Protein AF-A0A1V5H288-F1 (afdb_monomer_lite)

Radius of gyration: 18.44 Å; chains: 1; bounding box: 43×47×49 Å

Structure (mmCIF, N/CA/C/O backbone):
data_AF-A0A1V5H288-F1
#
_entry.id   AF-A0A1V5H288-F1
#
loop_
_atom_site.group_PDB
_atom_site.id
_atom_site.type_symbol
_atom_site.label_atom_id
_atom_site.label_alt_id
_atom_site.label_comp_id
_atom_site.label_asym_id
_atom_site.label_entity_id
_atom_site.label_seq_id
_atom_site.pdbx_PDB_ins_code
_atom_site.Cartn_x
_atom_site.Cartn_y
_atom_site.Cartn_z
_atom_site.occupancy
_atom_site.B_iso_or_equiv
_atom_site.auth_seq_id
_atom_site.auth_comp_id
_atom_site.auth_asym_id
_atom_site.auth_atom_id
_atom_site.pdbx_PDB_model_num
ATOM 1 N N . MET A 1 1 ? -18.270 8.208 14.183 1.00 82.75 1 MET A N 1
ATOM 2 C CA . MET A 1 1 ? -17.719 8.365 12.817 1.00 82.75 1 MET A CA 1
ATOM 3 C C . MET A 1 1 ? -17.389 9.837 12.611 1.00 82.75 1 MET A C 1
ATOM 5 O O . MET A 1 1 ? -18.130 10.663 13.130 1.00 82.75 1 MET A O 1
ATOM 9 N N . LYS A 1 2 ? -16.275 10.170 11.951 1.00 92.62 2 LYS A N 1
ATOM 10 C CA . LYS A 1 2 ? -15.823 11.558 11.718 1.00 92.62 2 LYS A CA 1
ATOM 11 C C . LYS A 1 2 ? -15.564 11.785 10.232 1.00 92.62 2 LYS A C 1
ATOM 13 O O . LYS A 1 2 ? -15.284 10.826 9.521 1.00 92.62 2 LYS A O 1
ATOM 18 N N . ILE A 1 3 ? -15.612 13.033 9.775 1.00 97.06 3 ILE A N 1
ATOM 19 C CA . ILE A 1 3 ? -15.142 13.392 8.433 1.00 97.06 3 ILE A CA 1
ATOM 20 C C . ILE A 1 3 ? -13.643 13.675 8.511 1.00 97.06 3 ILE A C 1
ATOM 22 O O . ILE A 1 3 ? -13.220 14.583 9.222 1.00 97.06 3 ILE A O 1
ATOM 26 N N . VAL A 1 4 ? -12.843 12.891 7.792 1.00 96.94 4 VAL A N 1
ATOM 27 C CA . VAL A 1 4 ? -11.388 13.055 7.710 1.00 96.94 4 VAL A CA 1
ATOM 28 C C . VAL A 1 4 ? -11.000 13.133 6.245 1.00 96.94 4 VAL A C 1
ATOM 30 O O . VAL A 1 4 ? -11.254 12.203 5.477 1.00 96.94 4 VAL A O 1
ATOM 33 N N . HIS A 1 5 ? -10.407 14.263 5.853 1.00 95.94 5 HIS A N 1
ATOM 34 C CA . HIS A 1 5 ? -10.031 14.539 4.464 1.00 95.94 5 HIS A CA 1
ATOM 35 C C . HIS A 1 5 ? -11.204 14.249 3.497 1.00 95.94 5 HIS A C 1
ATOM 37 O O . HIS A 1 5 ? -11.128 13.389 2.617 1.00 95.94 5 HIS A O 1
ATOM 43 N N . GLY A 1 6 ? -12.347 14.885 3.784 1.00 96.12 6 GLY A N 1
ATOM 44 C CA . GLY A 1 6 ? -13.582 14.811 2.998 1.00 96.12 6 GLY A CA 1
ATOM 45 C C . GLY A 1 6 ? -14.357 13.487 3.038 1.00 96.12 6 GLY A C 1
ATOM 46 O O . GLY A 1 6 ? -15.373 13.375 2.364 1.00 96.12 6 GLY A O 1
ATOM 47 N N . ALA A 1 7 ? -13.927 12.481 3.812 1.00 97.06 7 ALA A N 1
ATOM 48 C CA . ALA A 1 7 ? -14.577 11.167 3.841 1.00 97.06 7 ALA A CA 1
ATOM 49 C C . ALA A 1 7 ? -14.974 10.722 5.255 1.00 97.06 7 ALA A C 1
ATOM 51 O O . ALA A 1 7 ? -14.208 10.869 6.213 1.00 97.06 7 ALA A O 1
ATOM 52 N N . GLU A 1 8 ? -16.155 10.110 5.371 1.00 97.88 8 GLU A N 1
ATOM 53 C CA . GLU A 1 8 ? -16.589 9.401 6.579 1.00 97.88 8 GLU A CA 1
ATOM 54 C C . GLU A 1 8 ? -15.564 8.335 6.963 1.00 97.88 8 GLU A C 1
ATOM 56 O O . GLU A 1 8 ? -15.218 7.474 6.154 1.00 97.88 8 GLU A O 1
ATOM 61 N N . SER A 1 9 ? -15.071 8.405 8.195 1.00 97.75 9 SER A N 1
ATOM 62 C CA . SER A 1 9 ? -13.971 7.581 8.678 1.00 97.75 9 SER A CA 1
ATOM 63 C C . SER A 1 9 ? -14.200 7.095 10.106 1.00 97.75 9 SER A C 1
ATOM 65 O O . SER A 1 9 ? -14.762 7.789 10.968 1.00 97.75 9 SER A O 1
ATOM 67 N N . PHE A 1 10 ? -13.730 5.877 10.344 1.00 97.31 10 PHE A N 1
ATOM 68 C CA . PHE A 1 10 ? -13.544 5.268 11.650 1.00 97.31 10 PHE A CA 1
ATOM 69 C C . PHE A 1 10 ? -12.123 5.549 12.136 1.00 97.31 10 PHE A C 1
ATOM 71 O O . PHE A 1 10 ? -11.201 5.653 11.330 1.00 97.31 10 PHE A O 1
ATOM 78 N N . GLU A 1 11 ? -11.941 5.666 13.444 1.00 95.50 11 GLU A N 1
ATOM 79 C CA . GLU A 1 11 ? -10.669 6.052 14.047 1.00 95.50 11 GLU A CA 1
ATOM 80 C C . GLU A 1 11 ? -10.284 5.054 15.136 1.00 95.50 11 GLU A C 1
ATOM 82 O O . GLU A 1 11 ? -11.138 4.645 15.921 1.00 95.50 11 GLU A O 1
ATOM 87 N N . ILE A 1 12 ? -9.001 4.696 15.186 1.00 96.25 12 ILE A N 1
ATOM 88 C CA . ILE A 1 12 ? -8.389 3.953 16.290 1.00 96.25 12 ILE A CA 1
ATOM 89 C C . ILE A 1 12 ? -7.040 4.575 16.639 1.00 96.25 12 ILE A C 1
ATOM 91 O O . ILE A 1 12 ? -6.348 5.112 15.771 1.00 96.25 12 ILE A O 1
ATOM 95 N N . ARG A 1 13 ? -6.659 4.504 17.916 1.00 96.12 13 ARG A N 1
ATOM 96 C CA . ARG A 1 13 ? -5.412 5.098 18.405 1.00 96.12 13 ARG A CA 1
ATOM 97 C C . ARG A 1 13 ? -4.802 4.340 19.584 1.00 96.12 13 ARG A C 1
ATOM 99 O O . ARG A 1 13 ? -5.507 3.637 20.303 1.00 96.12 13 ARG A O 1
ATOM 106 N N . THR A 1 14 ? -3.502 4.535 19.776 1.00 95.88 14 THR A N 1
ATOM 107 C CA . THR A 1 14 ? -2.736 4.301 21.013 1.00 95.88 14 THR A CA 1
ATOM 108 C C . THR A 1 14 ? -1.867 5.538 21.288 1.00 95.88 14 THR A C 1
ATOM 110 O O . THR A 1 14 ? -1.997 6.548 20.595 1.00 95.88 14 THR A O 1
ATOM 113 N N . GLY A 1 15 ? -0.963 5.491 22.274 1.00 94.75 15 GLY A N 1
ATOM 114 C CA . GLY A 1 15 ? 0.020 6.566 22.476 1.00 94.75 15 GLY A CA 1
ATOM 115 C C . GLY A 1 15 ? 1.048 6.684 21.337 1.00 94.75 15 GLY A C 1
ATOM 116 O O . GLY A 1 15 ? 1.660 7.737 21.147 1.00 94.75 15 GLY A O 1
ATOM 117 N N . GLU A 1 16 ? 1.236 5.606 20.573 1.00 97.00 16 GLU A N 1
ATOM 118 C CA . GLU A 1 16 ? 2.253 5.477 19.529 1.00 97.00 16 GLU A CA 1
ATOM 119 C C . GLU A 1 16 ? 1.708 5.645 18.113 1.00 97.00 16 GLU A C 1
ATOM 121 O O . GLU A 1 16 ? 2.470 6.029 17.227 1.00 97.00 16 GLU A O 1
ATOM 126 N N . VAL A 1 17 ? 0.436 5.315 17.871 1.00 97.88 17 VAL A N 1
ATOM 127 C CA . VAL A 1 17 ? -0.142 5.283 16.522 1.00 97.88 17 VAL A CA 1
ATOM 128 C C . VAL A 1 17 ? -1.551 5.863 16.525 1.00 97.88 17 VAL A C 1
ATOM 130 O O . VAL A 1 17 ? -2.374 5.490 17.354 1.00 97.88 17 VAL A O 1
ATOM 133 N N . GLU A 1 18 ? -1.848 6.726 15.558 1.00 96.56 18 GLU A N 1
ATOM 134 C CA . GLU A 1 18 ? -3.202 7.191 15.242 1.00 96.56 18 GLU A CA 1
ATOM 135 C C . GLU A 1 18 ? -3.537 6.792 13.809 1.00 96.56 18 GLU A C 1
ATOM 137 O O . GLU A 1 18 ? -2.716 6.963 12.906 1.00 96.56 18 GLU A O 1
ATOM 142 N N . LEU A 1 19 ? -4.735 6.262 13.585 1.00 96.44 19 LEU A N 1
ATOM 143 C CA . LEU A 1 19 ? -5.141 5.747 12.286 1.00 96.44 19 LEU A CA 1
ATOM 144 C C . LEU A 1 19 ? -6.606 6.059 12.007 1.00 96.44 19 LEU A C 1
ATOM 146 O O . LEU A 1 19 ? -7.474 5.844 12.853 1.00 96.44 19 LEU A O 1
ATOM 150 N N . CYS A 1 20 ? -6.875 6.484 10.775 1.00 97.19 20 CYS A N 1
ATOM 151 C CA . CYS A 1 20 ? -8.218 6.565 10.217 1.00 97.19 20 CYS A CA 1
ATOM 152 C C . CYS A 1 20 ? -8.419 5.503 9.129 1.00 97.19 20 CYS A C 1
ATOM 154 O O . CYS A 1 20 ? -7.524 5.245 8.324 1.00 97.19 20 CYS A O 1
ATOM 156 N N . CYS A 1 21 ? -9.613 4.917 9.092 1.00 97.88 21 CYS A N 1
ATOM 157 C CA . CYS A 1 21 ? -10.064 4.023 8.033 1.00 97.88 21 CYS A CA 1
ATOM 158 C C . CYS A 1 21 ? -11.373 4.556 7.453 1.00 97.88 21 CYS A C 1
ATOM 160 O O . CYS A 1 21 ? -12.352 4.706 8.187 1.00 97.88 21 CYS A O 1
ATOM 162 N N . THR A 1 22 ? -11.411 4.847 6.156 1.00 98.12 22 THR A N 1
ATOM 163 C CA . THR A 1 22 ? -12.618 5.366 5.507 1.00 98.12 22 THR A CA 1
ATOM 164 C C . THR A 1 22 ? -13.716 4.309 5.470 1.00 98.12 22 THR A C 1
ATOM 166 O O . THR A 1 22 ? -13.456 3.116 5.308 1.00 98.12 22 THR A O 1
ATOM 169 N N . ARG A 1 23 ? -14.969 4.755 5.577 1.00 97.94 23 ARG A N 1
ATOM 170 C CA . ARG A 1 23 ? -16.139 3.926 5.290 1.00 97.94 23 ARG A CA 1
ATOM 171 C C . ARG A 1 23 ? -16.161 3.543 3.814 1.00 97.94 23 ARG A C 1
ATOM 173 O O . ARG A 1 23 ? -16.311 2.374 3.490 1.00 97.94 23 ARG A O 1
ATOM 180 N N . ALA A 1 24 ? -15.973 4.508 2.917 1.00 96.94 24 ALA A N 1
ATOM 181 C CA . ALA A 1 24 ? -15.841 4.246 1.486 1.00 96.94 24 ALA A CA 1
ATOM 182 C C . ALA A 1 24 ? -14.498 3.562 1.188 1.00 96.94 24 ALA A C 1
ATOM 184 O O . ALA A 1 24 ? -13.446 4.126 1.483 1.00 96.94 24 ALA A O 1
ATOM 185 N N . GLY A 1 25 ? -14.529 2.345 0.646 1.00 96.88 25 GLY A N 1
ATOM 186 C CA . GLY A 1 25 ? -13.342 1.617 0.193 1.00 96.88 25 GLY A CA 1
ATOM 187 C C . GLY A 1 25 ? -12.420 1.073 1.289 1.00 96.88 25 GLY A C 1
ATOM 188 O O . GLY A 1 25 ? -11.393 0.479 0.970 1.00 96.88 25 GLY A O 1
ATOM 189 N N . GLY A 1 26 ? -12.742 1.274 2.574 1.00 97.44 26 GLY A N 1
ATOM 190 C CA . GLY A 1 26 ? -11.970 0.700 3.680 1.00 97.44 26 GLY A CA 1
ATOM 191 C C . GLY A 1 26 ? -10.509 1.158 3.698 1.00 97.44 26 GLY A C 1
ATOM 192 O O . GLY A 1 26 ? -9.631 0.382 4.078 1.00 97.44 26 GLY A O 1
ATOM 193 N N . MET A 1 27 ? -10.223 2.379 3.247 1.00 97.12 27 MET A N 1
ATOM 194 C CA . MET A 1 27 ? -8.868 2.868 2.988 1.00 97.12 27 MET A CA 1
ATOM 195 C C . MET A 1 27 ? -8.237 3.431 4.255 1.00 97.12 27 MET A C 1
ATOM 197 O O . MET A 1 27 ? -8.852 4.203 4.989 1.00 97.12 27 MET A O 1
ATOM 201 N N . MET A 1 28 ? -6.993 3.050 4.512 1.00 95.56 28 MET A N 1
ATOM 202 C CA . MET A 1 28 ? -6.272 3.348 5.739 1.00 95.56 28 MET A CA 1
ATOM 203 C C . MET A 1 28 ? -5.355 4.560 5.553 1.00 95.56 28 MET A C 1
ATOM 205 O O . MET A 1 28 ? -4.171 4.408 5.256 1.00 95.56 28 MET A O 1
ATOM 209 N N . ALA A 1 29 ? -5.902 5.762 5.730 1.00 95.81 29 ALA A N 1
ATOM 210 C CA . ALA A 1 29 ? -5.139 6.989 5.955 1.00 95.81 29 ALA A CA 1
ATOM 211 C C . ALA A 1 29 ? -6.049 8.151 6.414 1.00 95.81 29 ALA A C 1
ATOM 213 O O . ALA A 1 29 ? -7.238 8.175 6.076 1.00 95.81 29 ALA A O 1
ATOM 214 N N . PRO A 1 30 ? -5.502 9.150 7.138 1.00 96.88 30 PRO A N 1
ATOM 215 C CA . PRO A 1 30 ? -4.110 9.254 7.590 1.00 96.88 30 PRO A CA 1
ATOM 216 C C . PRO A 1 30 ? -3.724 8.186 8.623 1.00 96.88 30 PRO A C 1
ATOM 218 O O . PRO A 1 30 ? -4.568 7.696 9.374 1.00 96.88 30 PRO A O 1
ATOM 221 N N . VAL A 1 31 ? -2.434 7.843 8.653 1.00 97.62 31 VAL A N 1
ATOM 222 C CA . VAL A 1 31 ? -1.823 7.030 9.714 1.00 97.62 31 VAL A CA 1
ATOM 223 C C . VAL A 1 31 ? -0.580 7.746 10.207 1.00 97.62 31 VAL A C 1
ATOM 225 O O . VAL A 1 31 ? 0.329 8.020 9.422 1.00 97.62 31 VAL A O 1
ATOM 228 N N . ARG A 1 32 ? -0.543 8.051 11.500 1.00 97.75 32 ARG A N 1
ATOM 229 C CA . ARG A 1 32 ? 0.532 8.803 12.141 1.00 97.75 32 ARG A CA 1
ATOM 230 C C . ARG A 1 32 ? 1.215 7.935 13.185 1.00 97.75 32 ARG A C 1
ATOM 232 O O . ARG A 1 32 ? 0.546 7.217 13.920 1.00 97.75 32 ARG A O 1
ATOM 239 N N . PHE A 1 33 ? 2.536 8.038 13.268 1.00 98.00 33 PHE A N 1
ATOM 240 C CA . PHE A 1 33 ? 3.365 7.311 14.227 1.00 98.00 33 PHE A CA 1
ATOM 241 C C . PHE A 1 33 ? 4.147 8.295 15.092 1.00 98.00 33 PHE A C 1
ATOM 243 O O . PHE A 1 33 ? 4.800 9.197 14.569 1.00 98.00 33 PHE A O 1
ATOM 250 N N . ASN A 1 34 ? 4.116 8.116 16.407 1.00 97.56 34 ASN A N 1
ATOM 251 C CA . ASN A 1 34 ? 4.889 8.897 17.362 1.00 97.56 34 ASN A CA 1
ATOM 252 C C . ASN A 1 34 ? 6.264 8.257 17.582 1.00 97.56 34 ASN A C 1
ATOM 254 O O . ASN A 1 34 ? 6.378 7.163 18.138 1.00 97.56 34 ASN A O 1
ATOM 258 N N . LEU A 1 35 ? 7.328 8.957 17.200 1.00 95.56 35 LEU A N 1
ATOM 259 C CA . LEU A 1 35 ? 8.713 8.497 17.333 1.00 95.56 35 LEU A CA 1
ATOM 260 C C . LEU A 1 35 ? 9.411 9.025 18.602 1.00 95.56 35 LEU A C 1
ATOM 262 O O . LEU A 1 35 ? 10.631 9.112 18.634 1.00 95.56 35 LEU A O 1
ATOM 266 N N . GLY A 1 36 ? 8.656 9.369 19.654 1.00 88.12 36 GLY A N 1
ATOM 267 C CA . GLY A 1 36 ? 9.210 9.785 20.955 1.00 88.12 36 GLY A CA 1
ATOM 268 C C . GLY A 1 36 ? 9.620 11.260 21.044 1.00 88.12 36 GLY A C 1
ATOM 269 O O . GLY A 1 36 ? 10.305 11.653 21.979 1.00 88.12 36 GLY A O 1
ATOM 270 N N . GLY A 1 37 ? 9.193 12.078 20.084 1.00 86.94 37 GLY A N 1
ATOM 271 C CA . GLY A 1 37 ? 9.517 13.510 20.012 1.00 86.94 37 GLY A CA 1
ATOM 272 C C . GLY A 1 37 ? 8.912 14.206 18.794 1.00 86.94 37 GLY A C 1
ATOM 273 O O . GLY A 1 37 ? 8.808 15.427 18.758 1.00 86.94 37 GLY A O 1
ATOM 274 N N . ARG A 1 38 ? 8.454 13.425 17.809 1.00 95.25 38 ARG A N 1
ATOM 275 C CA . ARG A 1 38 ? 7.696 13.908 16.655 1.00 95.25 38 ARG A CA 1
ATOM 276 C C . ARG A 1 38 ? 6.708 12.861 16.157 1.00 95.25 38 ARG A C 1
ATOM 278 O O . ARG A 1 38 ? 6.945 11.660 16.297 1.00 95.25 38 ARG A O 1
ATOM 285 N N . TRP A 1 39 ? 5.635 13.336 15.537 1.00 97.00 39 TRP A N 1
ATOM 286 C CA . TRP A 1 39 ? 4.699 12.509 14.782 1.00 97.00 39 TRP A CA 1
ATOM 287 C C . TRP A 1 39 ? 5.079 12.514 13.304 1.00 97.00 39 TRP A C 1
ATOM 289 O O . TRP A 1 39 ? 5.303 13.581 12.739 1.00 97.00 39 TRP A O 1
ATOM 299 N N . VAL A 1 40 ? 5.108 11.341 12.679 1.00 96.25 40 VAL A N 1
ATOM 300 C CA . VAL A 1 40 ? 5.380 11.177 11.243 1.00 96.25 40 VAL A CA 1
ATOM 301 C C . VAL A 1 40 ? 4.194 10.517 10.542 1.00 96.25 40 VAL A C 1
ATOM 303 O O . VAL A 1 40 ? 3.492 9.715 11.154 1.00 96.25 40 VAL A O 1
ATOM 306 N N . GLN A 1 41 ? 3.964 10.842 9.268 1.00 95.19 41 GLN A N 1
ATOM 307 C CA . GLN A 1 41 ? 2.861 10.310 8.459 1.00 95.19 41 GLN A CA 1
ATOM 308 C C . GLN A 1 41 ? 3.404 9.802 7.117 1.00 95.19 41 GLN A C 1
ATOM 310 O O . GLN A 1 41 ? 3.572 10.597 6.197 1.00 95.19 41 GLN A O 1
ATOM 315 N N . PRO A 1 42 ? 3.706 8.498 6.990 1.00 93.56 42 PRO A N 1
ATOM 316 C CA . PRO A 1 42 ? 4.321 7.971 5.773 1.00 93.56 42 PRO A CA 1
ATOM 317 C C . PRO A 1 42 ? 3.332 7.785 4.621 1.00 93.56 42 PRO A C 1
ATOM 319 O O . PRO A 1 42 ? 3.735 7.772 3.464 1.00 93.56 42 PRO A O 1
ATOM 322 N N . TYR A 1 43 ? 2.048 7.601 4.926 1.00 93.94 43 TYR A N 1
ATOM 323 C CA . TYR A 1 43 ? 1.028 7.284 3.931 1.00 93.94 43 TYR A CA 1
ATOM 324 C C . TYR A 1 43 ? 0.514 8.534 3.223 1.00 93.94 43 TYR A C 1
ATOM 326 O O . TYR A 1 43 ? 0.264 9.561 3.860 1.00 93.94 43 TYR A O 1
ATOM 334 N N . SER A 1 44 ? 0.313 8.419 1.911 1.00 90.81 44 SER A N 1
ATOM 335 C CA . SER A 1 44 ? -0.154 9.528 1.083 1.00 90.81 44 SER A CA 1
ATOM 336 C C . SER A 1 44 ? -1.636 9.835 1.293 1.00 90.81 44 SER A C 1
ATOM 338 O O . SER A 1 44 ? -2.470 8.940 1.476 1.00 90.81 44 SER A O 1
ATOM 340 N N . LEU A 1 45 ? -1.937 11.131 1.251 1.00 91.19 45 LEU A N 1
ATOM 341 C CA . LEU A 1 45 ? -3.268 11.689 1.075 1.00 91.19 45 LEU A CA 1
ATOM 342 C C . LEU A 1 45 ? -3.259 12.478 -0.237 1.00 91.19 45 LEU A C 1
ATOM 344 O O . LEU A 1 45 ? -2.295 13.208 -0.486 1.00 91.19 45 LEU A O 1
ATOM 348 N N . PRO A 1 46 ? -4.305 12.359 -1.062 1.00 87.69 46 PRO A N 1
ATOM 349 C CA . PRO A 1 46 ? -4.385 13.118 -2.294 1.00 87.69 46 PRO A CA 1
ATOM 350 C C . PRO A 1 46 ? -4.553 14.618 -1.991 1.00 87.69 46 PRO A C 1
ATOM 352 O O . PRO A 1 46 ? -5.011 15.000 -0.914 1.00 87.69 46 PRO A O 1
ATOM 355 N N . PRO A 1 47 ? -4.197 15.509 -2.928 1.00 86.62 47 PRO A N 1
ATOM 356 C CA . PRO A 1 47 ? -4.438 16.943 -2.778 1.00 86.62 47 PRO A CA 1
ATOM 357 C C . PRO A 1 47 ? -5.910 17.351 -2.983 1.00 86.62 47 PRO A C 1
ATOM 359 O O . PRO A 1 47 ? -6.229 18.523 -2.807 1.00 86.62 47 PRO A O 1
ATOM 362 N N . TRP A 1 48 ? -6.798 16.418 -3.347 1.00 89.88 48 TRP A N 1
ATOM 363 C CA . TRP A 1 48 ? -8.240 16.637 -3.519 1.00 89.88 48 TRP A CA 1
ATOM 364 C C . TRP A 1 48 ? -9.053 15.854 -2.489 1.00 89.88 48 TRP A C 1
ATOM 366 O O . TRP A 1 48 ? -8.620 14.831 -1.967 1.00 89.88 48 TRP A O 1
ATOM 376 N N . GLN A 1 49 ? -10.276 16.304 -2.244 1.00 93.81 49 GLN A N 1
ATOM 377 C CA . GLN A 1 49 ? -11.289 15.588 -1.478 1.00 93.81 49 GLN A CA 1
ATOM 378 C C . GLN A 1 49 ? -12.398 15.062 -2.409 1.00 93.81 49 GLN A C 1
ATOM 380 O O . GLN A 1 49 ? -12.482 15.479 -3.566 1.00 93.81 49 GLN A O 1
ATOM 385 N N . PRO A 1 50 ? -13.281 14.155 -1.943 1.00 92.62 50 PRO A N 1
ATOM 386 C CA . PRO A 1 50 ? -14.317 13.560 -2.789 1.00 92.62 50 PRO A CA 1
ATOM 387 C C . PRO A 1 50 ? -15.237 14.565 -3.494 1.00 92.62 50 PRO A C 1
ATOM 389 O O . PRO A 1 50 ? -15.733 14.267 -4.577 1.00 92.62 50 PRO A O 1
ATOM 392 N N . GLN A 1 51 ? -15.479 15.732 -2.891 1.00 92.25 51 GLN A N 1
ATOM 393 C CA . GLN A 1 51 ? -16.307 16.794 -3.467 1.00 92.25 51 GLN A CA 1
ATOM 394 C C . GLN A 1 51 ? -15.596 17.640 -4.536 1.00 92.25 51 GLN A C 1
ATOM 396 O O . GLN A 1 51 ? -16.266 18.376 -5.255 1.00 92.25 51 GLN A O 1
ATOM 401 N N . ASP A 1 52 ? -14.268 17.545 -4.640 1.00 92.88 52 ASP A N 1
ATOM 402 C CA . ASP A 1 52 ? -13.460 18.367 -5.551 1.00 92.88 52 ASP A CA 1
ATOM 403 C C . ASP A 1 52 ? -13.291 17.715 -6.936 1.00 92.88 52 ASP A C 1
ATOM 405 O O . ASP A 1 52 ? -12.765 18.333 -7.861 1.00 92.88 52 ASP A O 1
ATOM 409 N N . VAL A 1 53 ? -13.714 16.456 -7.087 1.00 90.19 53 VAL A N 1
ATOM 410 C CA . VAL A 1 53 ? -13.599 15.683 -8.331 1.00 90.19 53 VAL A CA 1
ATOM 411 C C . VAL A 1 53 ? -14.954 15.517 -9.014 1.00 90.19 53 VAL A C 1
ATOM 413 O O . VAL A 1 53 ? -16.009 15.601 -8.382 1.00 90.19 53 VAL A O 1
ATOM 416 N N . ALA A 1 54 ? -14.934 15.258 -10.323 1.00 91.69 54 ALA A N 1
ATOM 417 C CA . ALA A 1 54 ? -16.149 15.096 -11.114 1.00 91.69 54 ALA A CA 1
ATOM 418 C C . ALA A 1 54 ? -17.040 13.967 -10.566 1.00 91.69 54 ALA A C 1
ATOM 420 O O . ALA A 1 54 ? -16.555 12.954 -10.049 1.00 91.69 54 ALA A O 1
ATOM 421 N N . ALA A 1 55 ? -18.360 14.131 -10.679 1.00 89.69 55 ALA A N 1
ATOM 422 C CA . ALA A 1 55 ? -19.327 13.203 -10.096 1.00 89.69 55 ALA A CA 1
ATOM 423 C C . ALA A 1 55 ? -19.193 11.766 -10.637 1.00 89.69 55 ALA A C 1
ATOM 425 O O . ALA A 1 55 ? -19.449 10.812 -9.898 1.00 89.69 55 ALA A O 1
ATOM 426 N N . ASP A 1 56 ? -18.753 11.619 -11.884 1.00 90.44 56 ASP A N 1
ATOM 427 C CA . ASP A 1 56 ? -18.508 10.367 -12.604 1.00 90.44 56 ASP A CA 1
ATOM 428 C C . ASP A 1 56 ? -17.117 9.757 -12.353 1.00 90.44 56 ASP A C 1
ATOM 430 O O . ASP A 1 56 ? -16.841 8.653 -12.821 1.00 90.44 56 ASP A O 1
ATOM 434 N N . THR A 1 57 ? -16.261 10.417 -11.562 1.00 89.81 57 THR A N 1
ATOM 435 C CA . THR A 1 57 ? -14.970 9.858 -11.130 1.00 89.81 57 THR A CA 1
ATOM 436 C C . THR A 1 57 ? -15.183 8.482 -10.476 1.00 89.81 57 THR A C 1
ATOM 438 O O . THR A 1 57 ? -16.055 8.360 -9.608 1.00 89.81 57 THR A O 1
ATOM 441 N N . PRO A 1 58 ? -14.401 7.442 -10.820 1.00 89.94 58 PRO A N 1
ATOM 442 C CA . PRO A 1 58 ? -14.497 6.131 -10.181 1.00 89.94 58 PRO A CA 1
ATOM 443 C C . PRO A 1 58 ? -14.428 6.208 -8.642 1.00 89.94 58 PRO A C 1
ATOM 445 O O . PRO A 1 58 ? -13.595 6.953 -8.118 1.00 89.94 58 PRO A O 1
ATOM 448 N N . PRO A 1 59 ? -15.254 5.445 -7.891 1.00 92.62 59 PRO A N 1
ATOM 449 C CA . PRO A 1 59 ? -15.338 5.550 -6.429 1.00 92.62 59 PRO A CA 1
ATOM 450 C C . PRO A 1 59 ? -13.988 5.456 -5.715 1.00 92.62 59 PRO A C 1
ATOM 452 O O . PRO A 1 59 ? -13.692 6.283 -4.853 1.00 92.62 59 PRO A O 1
ATOM 455 N N . ILE A 1 60 ? -13.149 4.505 -6.128 1.00 92.06 60 ILE A N 1
ATOM 456 C CA . ILE A 1 60 ? -11.792 4.320 -5.613 1.00 92.06 60 ILE A CA 1
ATOM 457 C C . ILE A 1 60 ? -10.932 5.592 -5.691 1.00 92.06 60 ILE A C 1
ATOM 459 O O . ILE A 1 60 ? -10.202 5.896 -4.752 1.00 92.06 60 ILE A O 1
ATOM 463 N N . LEU A 1 61 ? -11.062 6.389 -6.754 1.00 90.81 61 LEU A N 1
ATOM 464 C CA . LEU A 1 61 ? -10.253 7.592 -6.974 1.00 90.81 61 LEU A CA 1
ATOM 465 C C . LEU A 1 61 ? -10.746 8.801 -6.178 1.00 90.81 61 LEU A C 1
ATOM 467 O O . LEU A 1 61 ? -9.960 9.684 -5.835 1.00 90.81 61 LEU A O 1
ATOM 471 N N . LYS A 1 62 ? -12.037 8.830 -5.823 1.00 91.81 62 LYS A N 1
ATOM 472 C CA . LYS A 1 62 ? -12.598 9.907 -4.993 1.00 91.81 62 LYS A CA 1
ATOM 473 C C . LYS A 1 62 ? -11.971 9.939 -3.603 1.00 91.81 62 LYS A C 1
ATOM 475 O O . LYS A 1 62 ? -11.839 11.009 -3.018 1.00 91.81 62 LYS A O 1
ATOM 480 N N . THR A 1 63 ? -11.613 8.772 -3.061 1.00 91.25 63 THR A N 1
ATOM 481 C CA . THR A 1 63 ? -11.114 8.642 -1.685 1.00 91.25 63 THR A CA 1
ATOM 482 C C . THR A 1 63 ? -9.716 8.051 -1.567 1.00 91.25 63 THR A C 1
ATOM 484 O O . THR A 1 63 ? -9.264 7.952 -0.425 1.00 91.25 63 THR A O 1
ATOM 487 N N . VAL A 1 64 ? -9.052 7.674 -2.674 1.00 91.19 64 VAL A N 1
ATOM 488 C CA . VAL A 1 64 ? -7.755 6.967 -2.669 1.00 91.19 64 VAL A CA 1
ATOM 489 C C . VAL A 1 64 ? -6.800 7.556 -1.642 1.00 91.19 64 VAL A C 1
ATOM 491 O O . VAL A 1 64 ? -6.522 8.748 -1.663 1.00 91.19 64 VAL A O 1
ATOM 494 N N . ARG A 1 65 ? -6.312 6.729 -0.717 1.00 93.50 65 ARG A N 1
ATOM 495 C CA . ARG A 1 65 ? -5.367 7.153 0.318 1.00 93.50 65 ARG A CA 1
ATOM 496 C C . ARG A 1 65 ? -4.697 5.966 0.985 1.00 93.50 65 ARG A C 1
ATOM 498 O O . ARG A 1 65 ? -5.313 4.912 1.127 1.00 93.50 65 ARG A O 1
ATOM 505 N N . GLY A 1 66 ? -3.476 6.191 1.461 1.00 94.06 66 GLY A N 1
ATOM 506 C CA . GLY A 1 66 ? -2.705 5.246 2.262 1.00 94.06 66 GLY A CA 1
ATOM 507 C C . GLY A 1 66 ? -2.721 3.824 1.729 1.00 94.06 66 GLY A C 1
ATOM 508 O O . GLY A 1 66 ? -2.135 3.587 0.684 1.00 94.06 66 GLY A O 1
ATOM 509 N N . ASP A 1 67 ? -3.339 2.894 2.456 1.00 95.50 67 ASP A N 1
ATOM 510 C CA . ASP A 1 67 ? -3.432 1.487 2.050 1.00 95.50 67 ASP A CA 1
ATOM 511 C C . ASP A 1 67 ? -4.880 0.995 1.911 1.00 95.50 67 ASP A C 1
ATOM 513 O O . ASP A 1 67 ? -5.741 1.285 2.747 1.00 95.50 67 ASP A O 1
ATOM 517 N N . PHE A 1 68 ? -5.138 0.184 0.886 1.00 95.12 68 PHE A N 1
ATOM 518 C CA . PHE A 1 68 ? -6.400 -0.522 0.682 1.00 95.12 68 PHE A CA 1
ATOM 519 C C . PHE A 1 68 ? -6.155 -1.949 0.191 1.00 95.12 68 PHE A C 1
ATOM 521 O O . PHE A 1 68 ? -5.099 -2.276 -0.344 1.00 95.12 68 PHE A O 1
ATOM 528 N N . PHE A 1 69 ? -7.149 -2.816 0.367 1.00 96.00 69 PHE A N 1
ATOM 529 C CA . PHE A 1 69 ? -7.111 -4.181 -0.146 1.00 96.00 69 PHE A CA 1
ATOM 530 C C . PHE A 1 69 ? -7.879 -4.258 -1.463 1.00 96.00 69 PHE A C 1
ATOM 532 O O . PHE A 1 69 ? -9.009 -3.783 -1.528 1.00 96.00 69 PHE A O 1
ATOM 539 N N . GLY A 1 70 ? -7.289 -4.844 -2.501 1.00 94.69 70 GLY A N 1
ATOM 540 C CA . GLY A 1 70 ? -7.942 -5.117 -3.780 1.00 94.69 70 GLY A CA 1
ATOM 541 C C . GLY A 1 70 ? -8.208 -6.610 -3.960 1.00 94.69 70 GLY A C 1
ATOM 542 O O . GLY A 1 70 ? -7.317 -7.424 -3.707 1.00 94.69 70 GLY A O 1
ATOM 543 N N . LEU A 1 71 ? -9.414 -6.959 -4.412 1.00 94.00 71 LEU A N 1
ATOM 544 C CA . LEU A 1 71 ? -9.831 -8.328 -4.733 1.00 94.00 71 LEU A CA 1
ATOM 545 C C . LEU A 1 71 ? -11.016 -8.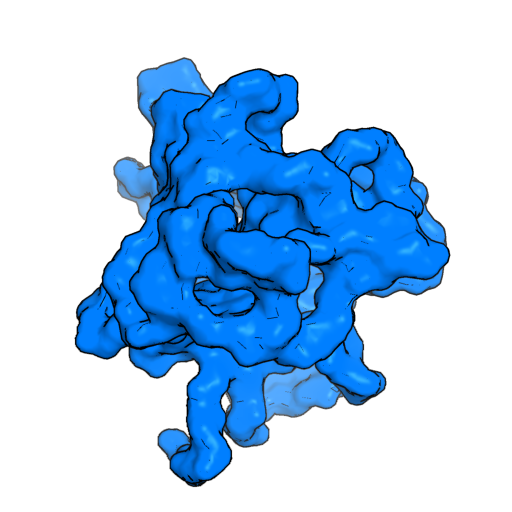296 -5.725 1.00 94.00 71 LEU A C 1
ATOM 547 O O . LEU A 1 71 ? -12.110 -7.893 -5.323 1.00 94.00 71 LEU A O 1
ATOM 551 N N . PRO A 1 72 ? -10.839 -8.758 -6.977 1.00 92.50 72 PRO A N 1
ATOM 552 C CA . PRO A 1 72 ? -9.568 -9.087 -7.619 1.00 92.50 72 PRO A CA 1
ATOM 553 C C . PRO A 1 72 ? -8.687 -7.844 -7.787 1.00 92.50 72 PRO A C 1
ATOM 555 O O . PRO A 1 72 ? -9.190 -6.731 -7.881 1.00 92.50 72 PRO A O 1
ATOM 558 N N . PHE A 1 73 ? -7.368 -8.007 -7.802 1.00 89.69 73 PHE A N 1
ATOM 559 C CA . PHE A 1 73 ? -6.449 -6.875 -7.940 1.00 89.69 73 PHE A CA 1
ATOM 560 C C . PHE A 1 73 ? -6.243 -6.475 -9.417 1.00 89.69 73 PHE A C 1
ATOM 562 O O . PHE A 1 73 ? -6.168 -7.331 -10.293 1.00 89.69 73 PHE A O 1
ATOM 569 N N . GLY A 1 74 ? -6.070 -5.185 -9.701 1.00 85.44 74 GLY A N 1
ATOM 570 C CA . GLY A 1 74 ? -5.893 -4.665 -11.061 1.00 85.44 74 GLY A CA 1
ATOM 571 C C . GLY A 1 74 ? -7.222 -4.388 -11.760 1.00 85.44 74 GLY A C 1
ATOM 572 O O . GLY A 1 74 ? -8.282 -4.465 -11.141 1.00 85.44 74 GLY A O 1
ATOM 573 N N . ASP A 1 75 ? -7.159 -4.038 -13.040 1.00 85.19 75 ASP A N 1
ATOM 574 C CA . ASP A 1 75 ? -8.342 -3.690 -13.825 1.00 85.19 75 ASP A CA 1
ATOM 575 C C . ASP A 1 75 ? -9.035 -4.922 -14.401 1.00 85.19 75 ASP A C 1
ATOM 577 O O . ASP A 1 75 ? -8.397 -5.828 -14.943 1.00 85.19 75 ASP A O 1
ATOM 581 N N . HIS A 1 76 ? -10.365 -4.939 -14.317 1.00 83.81 76 HIS A N 1
ATOM 582 C CA . HIS A 1 76 ? -11.180 -5.990 -14.908 1.00 83.81 76 HIS A CA 1
ATOM 583 C C . HIS A 1 76 ? -12.514 -5.441 -15.442 1.00 83.81 76 HIS A C 1
ATOM 585 O O . HIS A 1 76 ? -13.187 -4.705 -14.717 1.00 83.81 76 HIS A O 1
ATOM 591 N N . PRO A 1 77 ? -12.978 -5.850 -16.642 1.00 81.50 77 PRO A N 1
ATOM 592 C CA . PRO A 1 77 ? -14.240 -5.362 -17.213 1.00 81.50 77 PRO A CA 1
ATOM 593 C C . PRO A 1 77 ? -15.481 -5.634 -16.352 1.00 81.50 77 PRO A C 1
ATOM 595 O O . PRO A 1 77 ? -16.439 -4.873 -16.394 1.00 81.50 77 PRO A O 1
ATOM 598 N N . VAL A 1 78 ? -15.475 -6.728 -15.580 1.00 83.12 78 VAL A N 1
ATOM 599 C CA . VAL A 1 78 ? -16.633 -7.156 -14.767 1.00 83.12 78 VAL A CA 1
ATOM 600 C C . VAL A 1 78 ? -16.586 -6.612 -13.338 1.00 83.12 78 VAL A C 1
ATOM 602 O O . VAL A 1 78 ? -17.623 -6.288 -12.771 1.00 83.12 78 VAL A O 1
ATOM 605 N N . HIS A 1 79 ? -15.395 -6.526 -12.741 1.00 83.62 79 HIS A N 1
ATOM 606 C CA . HIS A 1 79 ? -15.237 -6.206 -11.313 1.00 83.62 79 HIS A CA 1
ATOM 607 C C . HIS A 1 79 ? -14.736 -4.773 -11.086 1.00 83.62 79 HIS A C 1
ATOM 609 O O . HIS A 1 79 ? -14.641 -4.330 -9.945 1.00 83.62 79 HIS A O 1
ATOM 615 N N . GLY A 1 80 ? -14.421 -4.047 -12.162 1.00 88.06 80 GLY A N 1
ATOM 616 C CA . GLY A 1 80 ? -13.795 -2.735 -12.098 1.00 88.06 80 GLY A CA 1
ATOM 617 C C . GLY A 1 80 ? -12.349 -2.791 -11.603 1.00 88.06 80 GLY A C 1
ATOM 618 O O . GLY A 1 80 ? -11.749 -3.858 -11.449 1.00 88.06 80 GLY A O 1
ATOM 619 N N . THR A 1 81 ? -11.789 -1.611 -11.362 1.00 89.75 81 THR A N 1
ATOM 620 C CA . THR A 1 81 ? -10.426 -1.415 -10.861 1.00 89.75 81 THR A CA 1
ATOM 621 C C . THR A 1 81 ? -10.312 -1.856 -9.402 1.00 89.75 81 THR A C 1
ATOM 623 O O . THR A 1 81 ? -10.916 -1.254 -8.515 1.00 89.75 81 THR A O 1
ATOM 626 N N . HIS A 1 82 ? -9.523 -2.902 -9.152 1.00 92.31 82 HIS A N 1
ATOM 627 C CA . HIS A 1 82 ? -9.261 -3.519 -7.843 1.00 92.31 82 HIS A CA 1
ATOM 628 C C . HIS A 1 82 ? -10.483 -4.137 -7.126 1.00 92.31 82 HIS A C 1
ATOM 630 O O . HIS A 1 82 ? -10.417 -4.421 -5.922 1.00 92.31 82 HIS A O 1
ATOM 636 N N . GLY A 1 83 ? -11.572 -4.399 -7.856 1.00 94.44 83 GLY A N 1
ATOM 637 C CA . GLY A 1 83 ? -12.752 -5.091 -7.338 1.00 94.44 83 GLY A CA 1
ATOM 638 C C . GLY A 1 83 ? -13.596 -4.265 -6.364 1.00 94.44 83 GLY A C 1
ATOM 639 O O . GLY A 1 83 ? -13.472 -3.047 -6.261 1.00 94.44 83 GLY A O 1
ATOM 640 N N . ASP A 1 84 ? -14.468 -4.936 -5.613 1.00 96.69 84 ASP A N 1
ATOM 641 C CA . ASP A 1 84 ? -15.438 -4.273 -4.728 1.00 96.69 84 ASP A CA 1
ATOM 642 C C . ASP A 1 84 ? -14.806 -3.606 -3.505 1.00 96.69 84 ASP A C 1
ATOM 644 O O . ASP A 1 84 ? -15.280 -2.570 -3.043 1.00 96.69 84 ASP A O 1
ATOM 648 N N . SER A 1 85 ? -13.747 -4.212 -2.968 1.00 96.12 85 SER A N 1
ATOM 649 C CA . SER A 1 85 ? -13.128 -3.837 -1.692 1.00 96.12 85 SER A CA 1
ATOM 650 C C . SER A 1 85 ? -12.803 -2.338 -1.565 1.00 96.12 85 SER A C 1
ATOM 652 O O . SER A 1 85 ? -13.263 -1.714 -0.605 1.00 96.12 85 SER A O 1
ATOM 654 N N . PRO A 1 86 ? -12.107 -1.716 -2.532 1.00 95.62 86 PRO A N 1
ATOM 655 C CA . PRO A 1 86 ? -11.838 -0.281 -2.506 1.00 95.62 86 PRO A CA 1
ATOM 656 C C . PRO A 1 86 ? -12.948 0.590 -3.123 1.00 95.62 86 PRO A C 1
ATOM 658 O O . PRO A 1 86 ? -12.843 1.813 -3.079 1.00 95.62 86 PRO A O 1
ATOM 661 N N . ASN A 1 87 ? -14.005 -0.003 -3.688 1.00 96.50 87 ASN A N 1
ATOM 662 C CA . ASN A 1 87 ? -15.068 0.717 -4.402 1.00 96.50 87 ASN A CA 1
ATOM 663 C C . ASN A 1 87 ? -16.409 0.765 -3.653 1.00 96.50 87 ASN A C 1
ATOM 665 O O . ASN A 1 87 ? -17.277 1.567 -4.002 1.00 96.50 87 ASN A O 1
ATOM 669 N N . LEU A 1 88 ? -16.602 -0.071 -2.631 1.00 97.38 88 LEU A N 1
ATOM 670 C CA . LEU A 1 88 ? -17.844 -0.170 -1.867 1.00 97.38 88 LEU A CA 1
ATOM 671 C C . LEU A 1 88 ? -17.687 0.332 -0.423 1.00 97.38 88 LEU A C 1
ATOM 673 O O . LEU A 1 88 ? -16.580 0.366 0.121 1.00 97.38 88 LEU A O 1
ATOM 677 N N . PRO A 1 89 ? -18.791 0.753 0.224 1.00 97.81 89 PRO A N 1
ATOM 678 C CA . PRO A 1 89 ? -18.767 1.117 1.631 1.00 97.81 89 PRO A CA 1
ATOM 679 C C . PRO A 1 89 ? -18.623 -0.120 2.526 1.00 97.81 89 PRO A C 1
ATOM 681 O O . PRO A 1 89 ? -19.282 -1.134 2.311 1.00 97.81 89 PRO A O 1
ATOM 684 N N . TRP A 1 90 ? -17.807 0.014 3.564 1.00 98.50 90 TRP A N 1
ATOM 685 C CA . TRP A 1 90 ? -17.609 -0.965 4.626 1.00 98.50 90 TRP A CA 1
ATOM 686 C C . TRP A 1 90 ? -18.505 -0.661 5.828 1.00 98.50 90 TRP A C 1
ATOM 688 O O . TRP A 1 90 ? -18.759 0.498 6.160 1.00 98.50 90 TRP A O 1
ATOM 698 N N . GLU A 1 91 ? -18.960 -1.701 6.509 1.00 98.44 91 GLU A N 1
ATOM 699 C CA . GLU A 1 91 ? -19.817 -1.610 7.687 1.00 98.44 91 GLU A CA 1
ATOM 700 C C . GLU A 1 91 ? -19.002 -1.845 8.958 1.00 98.44 91 GLU A C 1
ATOM 702 O O . GLU A 1 91 ? -18.183 -2.760 9.028 1.00 98.44 91 GLU A O 1
ATOM 707 N N . LEU A 1 92 ? -19.210 -1.005 9.974 1.00 98.06 92 LEU A N 1
ATOM 708 C CA . LEU A 1 92 ? -18.541 -1.152 11.264 1.00 98.06 92 LEU A CA 1
ATOM 709 C C . LEU A 1 92 ? -19.139 -2.327 12.038 1.00 98.06 92 LEU A C 1
ATOM 711 O O . LEU A 1 92 ? -20.334 -2.334 12.317 1.00 98.06 92 LEU A O 1
ATOM 715 N N . VAL A 1 93 ? -18.287 -3.265 12.444 1.00 98.19 93 VAL A N 1
ATOM 716 C CA . VAL A 1 93 ? -18.656 -4.386 13.322 1.00 98.19 93 VAL A CA 1
ATOM 717 C C . VAL A 1 93 ? -18.183 -4.128 14.748 1.00 98.19 93 VAL A C 1
ATOM 719 O O . VAL A 1 93 ? -18.919 -4.345 15.704 1.00 98.19 93 VAL A O 1
ATOM 722 N N . GLU A 1 94 ? -16.948 -3.651 14.896 1.00 96.12 94 GLU A N 1
ATOM 723 C CA . GLU A 1 94 ? -16.322 -3.380 16.189 1.00 96.12 94 GLU A CA 1
ATOM 724 C C . GLU A 1 94 ? -15.419 -2.156 16.060 1.00 96.12 94 GLU A C 1
ATOM 726 O O . GLU A 1 94 ? -14.619 -2.072 15.128 1.00 96.12 94 GLU A O 1
ATOM 731 N N . GLY A 1 95 ? -15.517 -1.225 17.004 1.00 92.12 95 GLY A N 1
ATOM 732 C CA . GLY A 1 95 ? -14.608 -0.091 17.115 1.00 92.12 95 GLY A CA 1
ATOM 733 C C . GLY A 1 95 ? -14.287 0.183 18.576 1.00 92.12 95 GLY A C 1
ATOM 734 O O . GLY A 1 95 ? -15.189 0.225 19.410 1.00 92.12 95 GLY A O 1
ATOM 735 N N . GLY A 1 96 ? -13.008 0.361 18.878 1.00 85.19 96 GLY A N 1
ATOM 736 C CA . GLY A 1 96 ? -12.524 0.680 20.213 1.00 85.19 96 GLY A CA 1
ATOM 737 C C . GLY A 1 96 ? -11.041 1.029 20.206 1.00 85.19 96 GLY A C 1
ATOM 738 O O . GLY A 1 96 ? -10.409 1.131 19.149 1.00 85.19 96 GLY A O 1
ATOM 739 N N . ASP A 1 97 ? -10.477 1.191 21.397 1.00 85.25 97 ASP A N 1
ATOM 740 C CA . ASP A 1 97 ? -9.073 1.558 21.551 1.00 85.25 97 ASP A CA 1
ATOM 741 C C . ASP A 1 97 ? -8.170 0.445 21.005 1.00 85.25 97 ASP A C 1
ATOM 743 O O . ASP A 1 97 ? -8.186 -0.701 21.451 1.00 85.25 97 ASP A O 1
ATOM 747 N N . GLY A 1 98 ? -7.405 0.783 19.969 1.00 92.31 98 GLY A N 1
ATOM 748 C CA . GLY A 1 98 ? -6.471 -0.124 19.312 1.00 92.31 98 GLY A CA 1
ATOM 749 C C . GLY A 1 98 ? -7.082 -1.270 18.496 1.00 92.31 98 GLY A C 1
ATOM 750 O O . GLY A 1 98 ? -6.320 -2.108 18.016 1.00 92.31 98 GLY A O 1
ATOM 751 N N . ARG A 1 99 ? -8.402 -1.336 18.268 1.00 96.81 99 ARG A N 1
ATOM 752 C CA . ARG A 1 99 ? -8.990 -2.355 17.378 1.00 96.81 99 ARG A CA 1
ATOM 753 C C . ARG A 1 99 ? -10.191 -1.843 16.588 1.00 96.81 99 ARG A C 1
ATOM 755 O O . ARG A 1 99 ? -11.106 -1.240 17.137 1.00 96.81 99 ARG A O 1
ATOM 762 N N . LEU A 1 100 ? -10.188 -2.144 15.290 1.00 98.12 100 LEU A N 1
ATOM 763 C CA . LEU A 1 100 ? -11.281 -1.868 14.362 1.00 98.12 100 LEU A CA 1
ATOM 764 C C . LEU A 1 100 ? -11.583 -3.119 13.537 1.00 98.12 100 LEU A C 1
ATOM 766 O O . LEU A 1 100 ? -10.668 -3.710 12.960 1.00 98.12 100 LEU A O 1
ATOM 770 N N . VAL A 1 101 ? -12.854 -3.502 13.456 1.00 98.62 101 VAL A N 1
ATOM 771 C CA . VAL A 1 101 ? -13.342 -4.584 12.594 1.00 98.62 101 VAL A CA 1
ATOM 772 C C . VAL A 1 101 ? -14.428 -4.031 11.686 1.00 98.62 101 VAL A C 1
ATOM 774 O O . VAL A 1 101 ? -15.415 -3.473 12.168 1.00 98.62 101 VAL A O 1
ATOM 777 N N . LEU A 1 102 ? -14.239 -4.205 10.382 1.00 98.69 102 LEU A N 1
ATOM 778 C CA . LEU A 1 102 ? -15.175 -3.789 9.347 1.00 98.69 102 LEU A CA 1
ATOM 779 C C . LEU A 1 102 ? -15.544 -4.984 8.469 1.00 98.69 102 LEU A C 1
ATOM 781 O O . LEU A 1 102 ? -14.675 -5.796 8.152 1.00 98.69 102 LEU A O 1
ATOM 785 N N . ASP A 1 103 ? -16.792 -5.042 8.021 1.00 98.69 103 ASP A N 1
ATOM 786 C CA . ASP A 1 103 ? -17.267 -6.034 7.060 1.00 98.69 103 ASP A CA 1
ATOM 787 C C . ASP A 1 103 ? -17.669 -5.379 5.741 1.00 98.69 103 ASP A C 1
ATOM 789 O O . ASP A 1 103 ? -18.197 -4.269 5.697 1.00 98.69 103 ASP A O 1
ATOM 793 N N . LEU A 1 104 ? -17.437 -6.100 4.652 1.00 98.62 104 LEU A N 1
ATOM 794 C CA . LEU A 1 104 ? -17.926 -5.776 3.327 1.00 98.62 104 LEU A CA 1
ATOM 795 C C . LEU A 1 104 ? -18.576 -7.016 2.726 1.00 98.62 104 LEU A C 1
ATOM 797 O O . LEU A 1 104 ? -17.921 -8.037 2.519 1.00 98.62 104 LEU A O 1
ATOM 801 N N . LYS A 1 105 ? -19.854 -6.905 2.370 1.00 98.25 105 LYS A N 1
ATOM 802 C CA . LYS A 1 105 ? -20.505 -7.868 1.482 1.00 98.25 105 LYS A CA 1
ATOM 803 C C . LYS A 1 105 ? -20.181 -7.505 0.033 1.00 98.25 105 LYS A C 1
ATOM 805 O O . LYS A 1 105 ? -20.507 -6.401 -0.405 1.00 98.25 105 LYS A O 1
ATOM 810 N N . MET A 1 106 ? -19.554 -8.423 -0.698 1.00 96.38 106 MET A N 1
ATOM 811 C CA . MET A 1 106 ? -19.231 -8.207 -2.110 1.00 96.38 106 MET A CA 1
ATOM 812 C C . MET A 1 106 ? -20.511 -8.225 -2.965 1.00 96.38 106 MET A C 1
ATOM 814 O O . MET A 1 106 ? -21.509 -8.864 -2.620 1.00 96.38 106 MET A O 1
ATOM 818 N N . LYS A 1 107 ? -20.492 -7.457 -4.055 1.00 95.94 107 LYS A N 1
ATOM 819 C CA . LYS A 1 107 ? -21.566 -7.310 -5.044 1.00 95.94 107 LYS A CA 1
ATOM 820 C C . LYS A 1 107 ? -21.187 -7.881 -6.408 1.00 95.94 107 LYS A C 1
ATOM 822 O O . LYS A 1 107 ? -22.043 -8.477 -7.052 1.00 95.94 107 LYS A O 1
ATOM 827 N N . THR A 1 108 ? -19.951 -7.683 -6.863 1.00 93.44 108 THR A N 1
ATOM 828 C CA . THR A 1 108 ? -19.476 -8.183 -8.164 1.00 93.44 108 THR A CA 1
ATOM 829 C C . THR A 1 108 ? -18.945 -9.614 -8.082 1.00 93.44 108 THR A C 1
ATOM 831 O O . THR A 1 108 ? -18.878 -10.299 -9.100 1.00 93.44 108 THR A O 1
ATOM 834 N N . LEU A 1 109 ? -18.605 -10.081 -6.878 1.00 91.81 109 LEU A N 1
ATOM 835 C CA . LEU A 1 109 ? -18.268 -11.468 -6.558 1.00 91.81 109 LEU A CA 1
ATOM 836 C C . LEU A 1 109 ? -19.140 -11.980 -5.400 1.00 91.81 109 LEU A C 1
ATOM 838 O O . LEU A 1 109 ? -19.607 -11.173 -4.591 1.00 91.81 109 LEU A O 1
ATOM 842 N N . PRO A 1 110 ? -19.368 -13.304 -5.286 1.00 93.75 110 PRO A N 1
ATOM 843 C CA . PRO A 1 110 ? -20.017 -13.869 -4.110 1.00 93.75 110 PRO A CA 1
ATOM 844 C C . PRO A 1 110 ? -19.107 -13.755 -2.884 1.00 93.75 110 PRO A C 1
ATOM 846 O O . PRO A 1 110 ? -17.883 -13.736 -3.000 1.00 93.75 110 PRO A O 1
ATOM 849 N N . GLY A 1 111 ? -19.715 -13.729 -1.700 1.00 95.75 111 GLY A N 1
ATOM 850 C CA . GLY A 1 111 ? -18.994 -13.763 -0.434 1.00 95.75 111 GLY A CA 1
ATOM 851 C C . GLY A 1 111 ? -18.836 -12.402 0.239 1.00 95.75 111 GLY A C 1
ATOM 852 O O . GLY A 1 111 ? -19.533 -11.428 -0.058 1.00 95.75 111 GLY A O 1
ATOM 853 N N . ALA A 1 112 ? -17.939 -12.360 1.215 1.00 98.12 112 ALA A N 1
ATOM 854 C CA . ALA A 1 112 ? -17.685 -11.192 2.040 1.00 98.12 112 ALA A CA 1
ATOM 855 C C . ALA A 1 112 ? -16.205 -11.084 2.407 1.00 98.12 112 ALA A C 1
ATOM 857 O O . ALA A 1 112 ? -15.452 -12.061 2.365 1.00 98.12 112 ALA A O 1
ATOM 858 N N . ILE A 1 113 ? -15.801 -9.880 2.795 1.00 98.62 113 ILE A N 1
ATOM 859 C CA . ILE A 1 113 ? -14.467 -9.579 3.293 1.00 98.62 113 ILE A CA 1
ATOM 860 C C . ILE A 1 113 ? -14.617 -8.941 4.668 1.00 98.62 113 ILE A C 1
ATOM 862 O O . ILE A 1 113 ? -15.350 -7.970 4.829 1.00 98.62 113 ILE A O 1
ATOM 866 N N . ARG A 1 114 ? -13.896 -9.465 5.655 1.00 98.75 114 ARG A N 1
ATOM 867 C CA . ARG A 1 114 ? -13.726 -8.836 6.965 1.00 98.75 114 ARG A CA 1
ATOM 868 C C . ARG A 1 114 ? -12.340 -8.227 7.059 1.00 98.75 114 ARG A C 1
ATOM 870 O O . ARG A 1 114 ? -11.353 -8.951 6.938 1.00 98.75 114 ARG A O 1
ATOM 877 N N . LYS A 1 115 ? -12.263 -6.930 7.333 1.00 98.69 115 LYS A N 1
ATOM 878 C CA . LYS A 1 115 ? -11.030 -6.200 7.628 1.00 98.69 115 LYS A CA 1
ATOM 879 C C . LYS A 1 115 ? -10.875 -6.074 9.136 1.00 98.69 115 LYS A C 1
ATOM 881 O O . LYS A 1 115 ? -11.787 -5.618 9.818 1.00 98.69 115 LYS A O 1
ATOM 886 N N . THR A 1 116 ? -9.708 -6.438 9.657 1.00 98.56 116 THR A N 1
ATOM 887 C CA . THR A 1 116 ? -9.334 -6.180 11.050 1.00 98.56 116 THR A CA 1
ATOM 888 C C . THR A 1 116 ? -8.057 -5.354 11.097 1.00 98.56 116 THR A C 1
ATOM 890 O O . THR A 1 116 ? -7.025 -5.766 10.570 1.00 98.56 116 THR A O 1
ATOM 893 N N . LEU A 1 117 ? -8.127 -4.203 11.762 1.00 98.44 117 LEU A N 1
ATOM 894 C CA . LEU A 1 117 ? -6.983 -3.361 12.092 1.00 98.44 117 LEU A CA 1
ATOM 895 C C . LEU A 1 117 ? -6.741 -3.423 13.597 1.00 98.44 117 LEU A C 1
ATOM 897 O O . LEU A 1 117 ? -7.681 -3.303 14.385 1.00 98.44 117 LEU A O 1
ATOM 901 N N . ARG A 1 118 ? -5.486 -3.626 14.001 1.00 98.38 118 ARG A N 1
ATOM 902 C CA . ARG A 1 118 ? -5.084 -3.635 15.411 1.00 98.38 118 ARG A CA 1
ATOM 903 C C . ARG A 1 118 ? -3.864 -2.747 15.625 1.00 98.38 118 ARG A C 1
ATOM 905 O O . ARG A 1 118 ? -2.910 -2.807 14.850 1.00 98.38 118 ARG A O 1
ATOM 912 N N . LEU A 1 119 ? -3.882 -1.989 16.711 1.00 98.12 119 LEU A N 1
ATOM 913 C CA . LEU A 1 119 ? -2.762 -1.242 17.268 1.00 98.12 119 LEU A CA 1
ATOM 914 C C . LEU A 1 119 ? -2.469 -1.824 18.652 1.00 98.12 119 LEU A C 1
ATOM 916 O O . LEU A 1 119 ? -3.391 -2.111 19.415 1.00 98.12 119 LEU A O 1
ATOM 920 N N . ARG A 1 120 ? -1.193 -2.029 18.974 1.00 97.12 120 ARG A N 1
ATOM 921 C CA . ARG A 1 120 ? -0.774 -2.568 20.275 1.00 97.12 120 ARG A CA 1
ATOM 922 C C . ARG A 1 120 ? -0.045 -1.470 21.051 1.00 97.12 120 ARG A C 1
ATOM 924 O O . ARG A 1 120 ? 0.867 -0.881 20.472 1.00 97.12 120 ARG A O 1
ATOM 931 N N . PRO A 1 121 ? -0.395 -1.200 22.321 1.00 95.50 121 PRO A N 1
ATOM 932 C CA . PRO A 1 121 ? 0.374 -0.277 23.154 1.00 95.50 121 PRO A CA 1
ATOM 933 C C . PRO A 1 121 ? 1.870 -0.625 23.153 1.00 95.50 121 PRO A C 1
ATOM 935 O O . PRO A 1 121 ? 2.237 -1.801 23.166 1.00 95.50 121 PRO A O 1
ATOM 938 N N . GLY A 1 122 ? 2.731 0.388 23.084 1.00 95.81 122 GLY A N 1
ATOM 939 C CA . GLY A 1 122 ? 4.184 0.235 22.964 1.00 95.81 122 GLY A CA 1
ATOM 940 C C . GLY A 1 122 ? 4.694 -0.093 21.553 1.00 95.81 122 GLY A C 1
ATOM 941 O O . GLY A 1 122 ? 5.897 0.003 21.305 1.00 95.81 122 GLY A O 1
ATOM 942 N N . HIS A 1 123 ? 3.823 -0.451 20.603 1.00 97.19 123 HIS A N 1
ATOM 943 C CA . HIS A 1 123 ? 4.216 -0.760 19.229 1.00 97.19 123 HIS A CA 1
ATOM 944 C C . HIS A 1 123 ? 3.944 0.426 18.299 1.00 97.19 123 HIS A C 1
ATOM 946 O O . HIS A 1 123 ? 2.834 0.942 18.230 1.00 97.19 123 HIS A O 1
ATOM 952 N N . ARG A 1 124 ? 4.930 0.783 17.472 1.00 97.25 124 ARG A N 1
ATOM 953 C CA . ARG A 1 124 ? 4.778 1.740 16.359 1.00 97.25 124 ARG A CA 1
ATOM 954 C C . ARG A 1 124 ? 4.417 1.002 15.070 1.00 97.25 124 ARG A C 1
ATOM 956 O O . ARG A 1 124 ? 5.117 1.110 14.069 1.00 97.25 124 ARG A O 1
ATOM 963 N N . ALA A 1 125 ? 3.375 0.177 15.127 1.00 97.50 125 ALA A N 1
ATOM 964 C CA . ALA A 1 125 ? 2.998 -0.722 14.041 1.00 97.50 125 ALA A CA 1
ATOM 965 C C . ALA A 1 125 ? 1.479 -0.826 13.896 1.00 97.50 125 ALA A C 1
ATOM 967 O O . ALA A 1 125 ? 0.747 -0.830 14.886 1.00 97.50 125 ALA A O 1
ATOM 968 N N . VAL A 1 126 ? 1.028 -0.975 12.650 1.00 97.94 126 VAL A N 1
ATOM 969 C CA . VAL A 1 126 ? -0.354 -1.333 12.322 1.00 97.94 126 VAL A CA 1
ATOM 970 C C . VAL A 1 126 ? -0.385 -2.797 11.909 1.00 97.94 126 VAL A C 1
ATOM 972 O O . VAL A 1 126 ? 0.332 -3.204 10.997 1.00 97.94 126 VAL A O 1
ATOM 975 N N . TYR A 1 127 ? -1.229 -3.589 12.564 1.00 97.88 127 TYR A N 1
ATOM 976 C CA . TYR A 1 127 ? -1.501 -4.965 12.166 1.00 97.88 127 TYR A CA 1
ATOM 977 C C . TYR A 1 127 ? -2.780 -4.994 11.336 1.00 97.88 127 TYR A C 1
ATOM 979 O O . TYR A 1 127 ? -3.846 -4.641 11.843 1.00 97.88 127 TYR A O 1
ATOM 987 N N . GLN A 1 128 ? -2.675 -5.431 10.083 1.00 96.31 128 GLN A N 1
ATOM 988 C CA . GLN A 1 128 ? -3.782 -5.462 9.133 1.00 96.31 128 GLN A CA 1
ATOM 989 C C . GLN A 1 128 ? -4.052 -6.886 8.643 1.00 96.31 128 GLN A C 1
ATOM 991 O O . GLN A 1 128 ? -3.143 -7.596 8.219 1.00 96.31 128 GLN A O 1
ATOM 996 N N . GLU A 1 129 ? -5.320 -7.290 8.680 1.00 96.75 129 GLU A N 1
ATOM 997 C CA . GLU A 1 129 ? -5.794 -8.606 8.253 1.00 96.75 129 GLU A CA 1
ATOM 998 C C . GLU A 1 129 ? -7.067 -8.453 7.418 1.00 96.75 129 GLU A C 1
ATOM 1000 O O . GLU A 1 129 ? -7.956 -7.685 7.790 1.00 96.75 129 GLU A O 1
ATOM 1005 N N . HIS A 1 130 ? -7.158 -9.190 6.310 1.00 97.44 130 HIS A N 1
ATOM 1006 C CA . HIS A 1 130 ? -8.391 -9.353 5.539 1.00 97.44 130 HIS A CA 1
ATOM 1007 C C . HIS A 1 130 ? -8.729 -10.837 5.456 1.00 97.44 130 HIS A C 1
ATOM 1009 O O . HIS A 1 130 ? -7.923 -11.638 4.982 1.00 97.44 130 HIS A O 1
ATOM 1015 N N . ARG A 1 131 ? -9.924 -11.203 5.920 1.00 97.31 131 ARG A N 1
ATOM 1016 C CA . ARG A 1 131 ? -10.464 -12.558 5.815 1.00 97.31 131 ARG A CA 1
ATOM 1017 C C . ARG A 1 131 ? -11.578 -12.567 4.781 1.00 97.31 131 ARG A C 1
ATOM 1019 O O . ARG A 1 131 ? -12.597 -11.914 4.975 1.00 97.31 131 ARG A O 1
ATOM 1026 N N . VAL A 1 132 ? -11.378 -13.330 3.716 1.00 96.69 132 VAL A N 1
ATOM 1027 C CA . VAL A 1 132 ? -12.374 -13.548 2.663 1.00 96.69 132 VAL A CA 1
ATOM 1028 C C . VAL A 1 132 ? -13.156 -14.822 2.982 1.00 96.69 132 VAL A C 1
ATOM 1030 O O . VAL A 1 132 ? -12.569 -15.814 3.418 1.00 96.69 132 VAL A O 1
ATOM 1033 N N . SER A 1 133 ? -14.474 -14.803 2.802 1.00 97.19 133 SER A N 1
ATOM 1034 C CA . SER A 1 133 ? -15.352 -15.959 3.007 1.00 97.19 133 SER A CA 1
ATOM 1035 C C . SER A 1 133 ? -16.416 -16.051 1.916 1.00 97.19 133 SER A C 1
ATOM 1037 O O . SER A 1 133 ? -16.818 -15.038 1.350 1.00 97.19 133 SER A O 1
ATOM 1039 N N . GLY A 1 134 ? -16.887 -17.269 1.628 1.00 96.31 134 GLY A N 1
ATOM 1040 C CA . GLY A 1 134 ? -17.936 -17.502 0.626 1.00 96.31 134 GLY A CA 1
ATOM 1041 C C . GLY A 1 134 ? -17.507 -17.209 -0.816 1.00 96.31 134 GLY A C 1
ATOM 1042 O O . GLY A 1 134 ? -18.357 -16.871 -1.635 1.00 96.31 134 GLY A O 1
ATOM 1043 N N . LEU A 1 135 ? -16.205 -17.304 -1.099 1.00 93.88 135 LEU A N 1
ATOM 1044 C CA . LEU A 1 135 ? -15.621 -17.104 -2.420 1.00 93.88 135 LEU A CA 1
ATOM 1045 C C . LEU A 1 135 ? -14.780 -18.330 -2.787 1.00 93.88 135 LEU A C 1
ATOM 1047 O O . LEU A 1 135 ? -13.783 -18.608 -2.121 1.00 93.88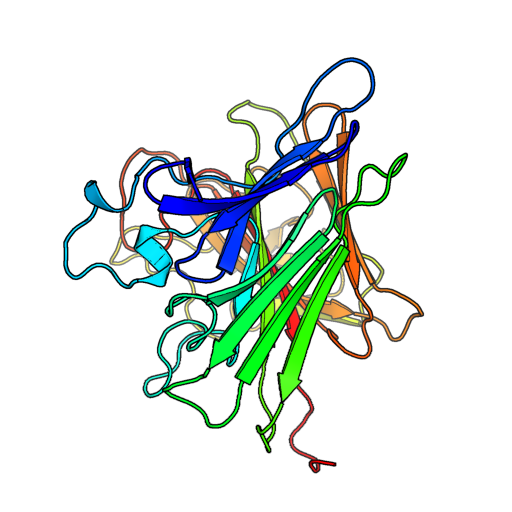 135 LEU A O 1
ATOM 1051 N N . ASP A 1 136 ? -15.161 -19.005 -3.867 1.00 89.62 136 ASP A N 1
ATOM 1052 C CA . ASP A 1 136 ? -14.431 -20.137 -4.438 1.00 89.62 136 ASP A CA 1
ATOM 1053 C C . ASP A 1 136 ? -13.783 -19.715 -5.759 1.00 89.62 136 ASP A C 1
ATOM 1055 O O . ASP A 1 136 ? -14.424 -19.074 -6.592 1.00 89.62 136 ASP A O 1
ATOM 1059 N N . GLY A 1 137 ? -12.513 -20.063 -5.975 1.00 87.62 137 GLY A N 1
ATOM 1060 C CA . GLY A 1 137 ? -11.807 -19.722 -7.212 1.00 87.62 137 GLY A CA 1
ATOM 1061 C C . GLY A 1 137 ? -10.327 -19.400 -7.028 1.00 87.62 137 GLY A C 1
ATOM 1062 O O . GLY A 1 137 ? -9.794 -19.385 -5.919 1.00 87.62 137 GLY A O 1
ATOM 1063 N N . CYS A 1 138 ? -9.661 -19.103 -8.145 1.00 85.31 138 CYS A N 1
ATOM 1064 C CA . CYS A 1 138 ? -8.314 -18.538 -8.154 1.00 85.31 138 CYS A CA 1
ATOM 1065 C C . CYS A 1 138 ? -8.405 -17.039 -8.421 1.00 85.31 138 CYS A C 1
ATOM 1067 O O . CYS A 1 138 ? -8.674 -16.627 -9.547 1.00 85.31 138 CYS A O 1
ATOM 1069 N N . TYR A 1 139 ? -8.131 -16.235 -7.399 1.00 88.44 139 TYR A N 1
ATOM 1070 C CA . TYR A 1 139 ? -8.139 -14.783 -7.508 1.00 88.44 139 TYR A CA 1
ATOM 1071 C C . TYR A 1 139 ? -6.787 -14.211 -7.143 1.00 88.44 139 TYR A C 1
ATOM 1073 O O . TYR A 1 139 ? -6.075 -14.733 -6.281 1.00 88.44 139 TYR A O 1
ATOM 1081 N N . ASN A 1 140 ? -6.460 -13.101 -7.785 1.00 88.94 140 ASN A N 1
ATOM 1082 C CA . ASN A 1 140 ? -5.368 -12.262 -7.359 1.00 88.94 140 ASN A CA 1
ATOM 1083 C C . ASN A 1 140 ? -5.883 -11.196 -6.405 1.00 88.94 140 ASN A C 1
ATOM 1085 O O . ASN A 1 140 ? -6.935 -10.608 -6.620 1.00 88.94 140 ASN A O 1
ATOM 1089 N N . TYR A 1 141 ? -5.138 -10.944 -5.346 1.00 92.62 141 TYR A N 1
ATOM 1090 C CA . TYR A 1 141 ? -5.501 -9.965 -4.333 1.00 92.62 141 TYR A CA 1
ATOM 1091 C C . TYR A 1 141 ? -4.249 -9.334 -3.780 1.00 92.62 141 TYR A C 1
ATOM 1093 O O . TYR A 1 141 ? -3.179 -9.941 -3.851 1.00 92.62 141 TYR A O 1
ATOM 1101 N N . GLY A 1 142 ? -4.386 -8.150 -3.203 1.00 92.50 142 GLY A N 1
ATOM 1102 C CA . GLY A 1 142 ? -3.248 -7.489 -2.605 1.00 92.50 142 GLY A CA 1
ATOM 1103 C C . GLY A 1 142 ? -3.570 -6.246 -1.808 1.00 92.50 142 GLY A C 1
ATOM 1104 O O . GLY A 1 142 ? -4.648 -5.674 -1.935 1.00 92.50 142 GLY A O 1
ATOM 1105 N N . TYR A 1 143 ? -2.606 -5.856 -0.986 1.00 94.12 143 TYR A N 1
ATOM 1106 C CA . TYR A 1 143 ? -2.562 -4.543 -0.344 1.00 94.12 143 TYR A CA 1
ATOM 1107 C C . TYR A 1 143 ? -1.966 -3.526 -1.308 1.00 94.12 143 TYR A C 1
ATOM 1109 O O . TYR A 1 143 ? -1.241 -3.935 -2.212 1.00 94.12 143 TYR A O 1
ATOM 1117 N N . HIS A 1 144 ? -2.253 -2.245 -1.117 1.00 92.75 144 HIS A N 1
ATOM 1118 C CA . HIS A 1 144 ? -1.853 -1.149 -1.992 1.00 92.75 144 HIS A CA 1
ATOM 1119 C C . HIS A 1 144 ? -1.392 0.052 -1.153 1.00 92.75 144 HIS A C 1
ATOM 1121 O O . HIS A 1 144 ? -2.020 1.110 -1.139 1.00 92.75 144 HIS A O 1
ATOM 1127 N N . ALA A 1 145 ? -0.283 -0.116 -0.435 1.00 93.88 145 ALA A N 1
ATOM 1128 C CA . ALA A 1 145 ? 0.270 0.909 0.433 1.00 93.88 145 ALA A CA 1
ATOM 1129 C C . ALA A 1 145 ? 0.972 1.988 -0.393 1.00 93.88 145 ALA A C 1
ATOM 1131 O O . ALA A 1 145 ? 2.035 1.758 -0.972 1.00 93.88 145 ALA A O 1
ATOM 1132 N N . THR A 1 146 ? 0.398 3.182 -0.399 1.00 91.81 146 THR A N 1
ATOM 1133 C CA . THR A 1 146 ? 0.920 4.363 -1.078 1.00 91.81 146 THR A CA 1
ATOM 1134 C C . THR A 1 146 ? 1.622 5.276 -0.084 1.00 91.81 146 THR A C 1
ATOM 1136 O O . THR A 1 146 ? 1.003 5.788 0.855 1.00 91.81 146 THR A O 1
ATOM 1139 N N . LEU A 1 147 ? 2.913 5.507 -0.311 1.00 91.62 147 LEU A N 1
ATOM 1140 C CA . LEU A 1 147 ? 3.739 6.374 0.524 1.00 91.62 147 LEU A CA 1
ATOM 1141 C C . LEU A 1 147 ? 3.892 7.764 -0.086 1.00 91.62 147 LEU A C 1
ATOM 1143 O O . LEU A 1 147 ? 4.008 7.907 -1.304 1.00 91.62 147 LEU A O 1
ATOM 1147 N N . GLN A 1 148 ? 3.928 8.772 0.783 1.00 86.69 148 GLN A N 1
ATOM 1148 C CA . GLN A 1 148 ? 4.266 10.140 0.422 1.00 86.69 148 GLN A CA 1
ATOM 1149 C C . GLN A 1 148 ? 5.745 10.384 0.688 1.00 86.69 148 GLN A C 1
ATOM 1151 O O . GLN A 1 148 ? 6.181 10.352 1.840 1.00 86.69 148 GLN A O 1
ATOM 1156 N N . PHE A 1 149 ? 6.504 10.669 -0.367 1.00 85.56 149 PHE A N 1
ATOM 1157 C CA . PHE A 1 149 ? 7.857 11.184 -0.200 1.00 85.56 149 PHE A CA 1
ATOM 1158 C C . PHE A 1 149 ? 7.799 12.698 0.044 1.00 85.56 149 PHE A C 1
ATOM 1160 O O . PHE A 1 149 ? 6.912 13.365 -0.508 1.00 85.56 149 PHE A O 1
ATOM 1167 N N . PRO A 1 150 ? 8.702 13.244 0.877 1.00 83.00 150 PRO A N 1
ATOM 1168 C CA . PRO A 1 150 ? 8.848 14.685 1.029 1.00 83.00 150 PRO A CA 1
ATOM 1169 C C . PRO A 1 150 ? 9.127 15.384 -0.307 1.00 83.00 150 PRO A C 1
ATOM 1171 O O . PRO A 1 150 ? 9.782 14.835 -1.198 1.00 83.00 150 PRO A O 1
ATOM 1174 N N . ASP A 1 151 ? 8.610 16.604 -0.444 1.00 77.94 151 ASP A N 1
ATOM 1175 C CA . ASP A 1 151 ? 8.861 17.467 -1.602 1.00 77.94 151 ASP A CA 1
ATOM 1176 C C . ASP A 1 151 ? 10.140 18.282 -1.371 1.00 77.94 151 ASP A C 1
ATOM 1178 O O . ASP A 1 151 ? 10.113 19.496 -1.181 1.00 77.94 151 ASP A O 1
ATOM 1182 N N . ASP A 1 152 ? 11.262 17.571 -1.290 1.00 80.94 152 ASP A N 1
ATOM 1183 C CA . ASP A 1 152 ? 12.602 18.134 -1.164 1.00 80.94 152 ASP A CA 1
ATOM 1184 C C . ASP A 1 152 ? 13.565 17.519 -2.192 1.00 80.94 152 ASP A C 1
ATOM 1186 O O . ASP A 1 152 ? 13.197 16.678 -3.017 1.00 80.94 152 ASP A O 1
ATOM 1190 N N . GLU A 1 153 ? 14.816 17.974 -2.171 1.00 75.31 153 GLU A N 1
ATOM 1191 C CA . GLU A 1 153 ? 15.898 17.438 -3.008 1.00 75.31 153 GLU A CA 1
ATOM 1192 C C . GLU A 1 153 ? 16.565 16.200 -2.365 1.00 75.31 153 GLU A C 1
ATOM 1194 O O . GLU A 1 153 ? 17.663 15.795 -2.751 1.00 75.31 153 GLU A O 1
ATOM 1199 N N . GLY A 1 154 ? 15.936 15.610 -1.341 1.00 78.69 154 GLY A N 1
ATOM 1200 C CA . GLY A 1 154 ? 16.440 14.446 -0.628 1.00 78.69 154 GLY A CA 1
ATOM 1201 C C . GLY A 1 154 ? 16.400 13.177 -1.477 1.00 78.69 154 GLY A C 1
ATOM 1202 O O . GLY A 1 154 ? 15.540 12.995 -2.337 1.00 78.69 154 GLY A O 1
ATOM 1203 N N . THR A 1 155 ? 17.340 12.265 -1.210 1.00 85.94 155 THR A N 1
ATOM 1204 C CA . THR A 1 155 ? 17.325 10.909 -1.774 1.00 85.94 155 THR A CA 1
ATOM 1205 C C . THR A 1 155 ? 16.880 9.907 -0.718 1.00 85.94 155 THR A C 1
ATOM 1207 O O . THR A 1 155 ? 17.516 9.737 0.323 1.00 85.94 155 THR A O 1
ATOM 1210 N N . TYR A 1 156 ? 15.804 9.205 -1.029 1.00 91.19 156 TYR A N 1
ATOM 1211 C CA . TYR A 1 156 ? 15.171 8.183 -0.217 1.00 91.19 156 TYR A CA 1
ATOM 1212 C C . TYR A 1 156 ? 15.411 6.806 -0.819 1.00 91.19 156 TYR A C 1
ATOM 1214 O O . TYR A 1 156 ? 15.513 6.654 -2.033 1.00 91.19 156 TYR A O 1
ATOM 1222 N N . TRP A 1 157 ? 15.481 5.787 0.027 1.00 93.00 157 TRP A N 1
ATOM 1223 C CA . TRP A 1 157 ? 15.849 4.441 -0.369 1.00 93.00 157 TRP A CA 1
ATOM 1224 C C . TRP A 1 157 ? 14.690 3.475 -0.228 1.00 93.00 157 TRP A C 1
ATOM 1226 O O . TRP A 1 157 ? 14.083 3.395 0.836 1.00 93.00 157 TRP A O 1
ATOM 1236 N N . VAL A 1 158 ? 14.442 2.691 -1.273 1.00 92.62 158 VAL A N 1
ATOM 1237 C CA . VAL A 1 158 ? 13.489 1.580 -1.289 1.00 92.62 158 VAL A CA 1
ATOM 1238 C C . VAL A 1 158 ? 14.262 0.274 -1.406 1.00 92.62 158 VAL A C 1
ATOM 1240 O O . VAL A 1 158 ? 14.999 0.045 -2.362 1.00 92.62 158 VAL A O 1
ATOM 1243 N N . ASN A 1 159 ? 14.079 -0.602 -0.424 1.00 93.69 159 ASN A N 1
ATOM 1244 C CA . ASN A 1 159 ? 14.718 -1.908 -0.362 1.00 93.69 159 ASN A CA 1
ATOM 1245 C C . ASN A 1 159 ? 13.694 -3.000 -0.083 1.00 93.69 159 ASN A C 1
ATOM 1247 O O . ASN A 1 159 ? 12.631 -2.759 0.491 1.00 93.69 159 ASN A O 1
ATOM 1251 N N . THR A 1 160 ? 14.035 -4.230 -0.450 1.00 95.50 160 THR A N 1
ATOM 1252 C CA . THR A 1 160 ? 13.208 -5.402 -0.169 1.00 95.50 160 THR A CA 1
ATOM 1253 C C . THR A 1 160 ? 14.036 -6.531 0.408 1.00 95.50 160 THR A C 1
ATOM 1255 O O . THR A 1 160 ? 15.246 -6.605 0.195 1.00 95.50 160 THR A O 1
ATOM 1258 N N . SER A 1 161 ? 13.356 -7.490 1.033 1.00 95.50 161 SER A N 1
ATOM 1259 C CA . SER A 1 161 ? 13.921 -8.823 1.235 1.00 95.50 161 SER A CA 1
ATOM 1260 C C . SER A 1 161 ? 14.424 -9.402 -0.095 1.00 95.50 161 SER A C 1
ATOM 1262 O O . SER A 1 161 ? 13.864 -9.062 -1.148 1.00 95.50 161 SER A O 1
ATOM 1264 N N . PRO A 1 162 ? 15.399 -10.329 -0.073 1.00 94.69 162 PRO A N 1
ATOM 1265 C CA . PRO A 1 162 ? 15.827 -11.037 -1.272 1.00 94.69 162 PRO A CA 1
ATOM 1266 C C . PRO A 1 162 ? 14.647 -11.630 -2.055 1.00 94.69 162 PRO A C 1
ATOM 1268 O O . PRO A 1 162 ? 13.708 -12.196 -1.488 1.00 94.69 162 PRO A O 1
ATOM 1271 N N . PHE A 1 163 ? 14.698 -11.517 -3.380 1.00 96.19 163 PHE A N 1
ATOM 1272 C CA . PHE A 1 163 ? 13.660 -12.010 -4.283 1.00 96.19 163 PHE A CA 1
ATOM 1273 C C . PHE A 1 163 ? 14.234 -13.010 -5.298 1.00 96.19 163 PHE A C 1
ATOM 1275 O O . PHE A 1 163 ? 15.450 -13.153 -5.441 1.00 96.19 163 PHE A O 1
ATOM 1282 N N . LYS A 1 164 ? 13.354 -13.792 -5.931 1.00 96.31 164 LYS A N 1
ATOM 1283 C CA . LYS A 1 164 ? 13.693 -14.809 -6.940 1.00 96.31 164 LYS A CA 1
ATOM 1284 C C . LYS A 1 164 ? 14.010 -14.157 -8.283 1.00 96.31 164 LYS A C 1
ATOM 1286 O O . LYS A 1 164 ? 15.001 -14.490 -8.917 1.00 96.31 164 LYS A O 1
ATOM 1291 N N . PHE A 1 165 ? 13.140 -13.248 -8.709 1.00 97.00 165 PHE A N 1
ATOM 1292 C CA . PHE A 1 165 ? 13.308 -12.404 -9.887 1.00 97.00 165 PHE A CA 1
ATOM 1293 C C . PHE A 1 165 ? 12.381 -11.190 -9.779 1.00 97.00 165 PHE A C 1
ATOM 1295 O O . PHE A 1 165 ? 11.380 -11.223 -9.055 1.00 97.00 165 PHE A O 1
ATOM 1302 N N . GLY A 1 166 ? 12.715 -10.142 -10.517 1.00 97.06 166 GLY A N 1
ATOM 1303 C CA . GLY A 1 166 ? 11.840 -9.029 -10.825 1.00 97.06 166 GLY A CA 1
ATOM 1304 C C . GLY A 1 166 ? 11.444 -9.024 -12.298 1.00 97.06 166 GLY A C 1
ATOM 1305 O O . GLY A 1 166 ? 12.111 -9.637 -13.136 1.00 97.06 166 GLY A O 1
ATOM 1306 N N . SER A 1 167 ? 10.330 -8.370 -12.600 1.00 96.88 167 SER A N 1
ATOM 1307 C CA . SER A 1 167 ? 9.817 -8.172 -13.951 1.00 96.88 167 SER A CA 1
ATOM 1308 C C . SER A 1 167 ? 9.265 -6.764 -14.094 1.00 96.88 167 SER A C 1
ATOM 1310 O O . SER A 1 167 ? 8.576 -6.281 -13.195 1.00 96.88 167 SER A O 1
ATOM 1312 N N . THR A 1 168 ? 9.525 -6.126 -15.225 1.00 95.25 168 THR A N 1
ATOM 1313 C CA . THR A 1 168 ? 8.804 -4.919 -15.640 1.00 95.25 168 THR A CA 1
ATOM 1314 C C . THR A 1 168 ? 7.440 -5.305 -16.214 1.00 95.25 168 THR A C 1
ATOM 1316 O O . THR A 1 168 ? 7.196 -6.479 -16.530 1.00 95.25 168 THR A O 1
ATOM 1319 N N . PHE A 1 169 ? 6.524 -4.338 -16.303 1.00 91.12 169 PHE A N 1
ATOM 1320 C CA . PHE A 1 169 ? 5.206 -4.561 -16.891 1.00 91.12 169 PHE A CA 1
ATOM 1321 C C . PHE A 1 169 ? 5.329 -5.025 -18.359 1.00 91.12 169 PHE A C 1
ATOM 1323 O O . PHE A 1 169 ? 6.114 -4.454 -19.120 1.00 91.12 169 PHE A O 1
ATOM 1330 N N . PRO A 1 170 ? 4.607 -6.084 -18.774 1.00 87.56 170 PRO A N 1
ATOM 1331 C CA . PRO A 1 170 ? 4.714 -6.611 -20.133 1.00 87.56 170 PRO A CA 1
ATOM 1332 C C . PRO A 1 170 ? 3.965 -5.777 -21.177 1.00 87.56 170 PRO A C 1
ATOM 1334 O O . PRO A 1 170 ? 4.272 -5.879 -22.362 1.00 87.56 170 PRO A O 1
ATOM 1337 N N . GLY A 1 171 ? 2.969 -4.997 -20.753 1.00 83.38 171 GLY A N 1
ATOM 1338 C CA . GLY A 1 171 ? 2.220 -4.099 -21.623 1.00 83.38 171 GLY A CA 1
ATOM 1339 C C . GLY A 1 171 ? 2.794 -2.685 -21.636 1.00 83.38 171 GLY A C 1
ATOM 1340 O O . GLY A 1 171 ? 3.849 -2.402 -21.070 1.00 83.38 171 GLY A O 1
ATOM 1341 N N . ARG A 1 172 ? 2.044 -1.770 -22.247 1.00 77.94 172 ARG A N 1
ATOM 1342 C CA . ARG A 1 172 ? 2.306 -0.337 -22.138 1.00 77.94 172 ARG A CA 1
ATOM 1343 C C . ARG A 1 172 ? 1.693 0.172 -20.839 1.00 77.94 172 ARG A C 1
ATOM 1345 O O . ARG A 1 172 ? 0.478 0.114 -20.691 1.00 77.94 172 ARG A O 1
ATOM 1352 N N . PHE A 1 173 ? 2.536 0.585 -19.897 1.00 79.56 173 PHE A N 1
ATOM 1353 C CA . PHE A 1 173 ? 2.070 1.092 -18.606 1.00 79.56 173 PHE A CA 1
ATOM 1354 C C . PHE A 1 173 ? 1.720 2.580 -18.671 1.00 79.56 173 PHE A C 1
ATOM 1356 O O . PHE A 1 173 ? 0.640 2.968 -18.251 1.00 79.56 173 PHE A O 1
ATOM 1363 N N . SER A 1 174 ? 2.616 3.382 -19.244 1.00 80.44 174 SER A N 1
ATOM 1364 C CA . SER A 1 174 ? 2.470 4.831 -19.383 1.00 80.44 174 SER A CA 1
ATOM 1365 C C . SER A 1 174 ? 2.119 5.193 -20.822 1.00 80.44 174 SER A C 1
ATOM 1367 O O . SER A 1 174 ? 2.706 4.657 -21.773 1.00 80.44 174 SER A O 1
ATOM 1369 N N . ASP A 1 175 ? 1.180 6.120 -20.991 1.00 75.56 175 ASP A N 1
ATOM 1370 C CA . ASP A 1 175 ? 0.744 6.600 -22.299 1.00 75.56 175 ASP A CA 1
ATOM 1371 C C . ASP A 1 175 ? 1.216 8.039 -22.614 1.00 75.56 175 ASP A C 1
ATOM 1373 O O . ASP A 1 175 ? 0.613 9.022 -22.178 1.00 75.56 175 ASP A O 1
ATOM 1377 N N . PRO A 1 176 ? 2.251 8.186 -23.465 1.00 75.50 176 PRO A N 1
ATOM 1378 C CA . PRO A 1 176 ? 2.647 9.471 -24.039 1.00 75.50 176 PRO A CA 1
ATOM 1379 C C . PRO A 1 176 ? 1.528 10.313 -24.663 1.00 75.50 176 PRO A C 1
ATOM 1381 O O . PRO A 1 176 ? 1.612 11.538 -24.620 1.00 75.50 176 PRO A O 1
ATOM 1384 N N . ALA A 1 177 ? 0.473 9.703 -25.214 1.00 76.62 177 ALA A N 1
ATOM 1385 C CA . ALA A 1 177 ? -0.654 10.424 -25.808 1.00 76.62 177 ALA A CA 1
ATOM 1386 C C . ALA A 1 177 ? -1.469 11.213 -24.770 1.00 76.62 177 ALA A C 1
ATOM 1388 O O . ALA A 1 177 ? -2.140 12.176 -25.132 1.00 76.62 177 ALA A O 1
ATOM 1389 N N . ILE A 1 178 ? -1.380 10.843 -23.488 1.00 70.25 178 ILE A N 1
ATOM 1390 C CA . ILE A 1 178 ? -2.011 11.557 -22.368 1.00 70.25 178 ILE A CA 1
ATOM 1391 C C . ILE A 1 178 ? -0.972 12.185 -21.422 1.00 70.25 178 ILE A C 1
ATOM 1393 O O . ILE A 1 178 ? -1.297 12.573 -20.299 1.00 70.25 178 ILE A O 1
ATOM 1397 N N . GLY A 1 179 ? 0.271 12.338 -21.899 1.00 70.06 179 GLY A N 1
ATOM 1398 C CA . GLY A 1 179 ? 1.343 13.062 -21.213 1.00 70.06 179 GLY A CA 1
ATOM 1399 C C . GLY A 1 179 ? 2.132 12.246 -20.190 1.00 70.06 179 GLY A C 1
ATOM 1400 O O . GLY A 1 179 ? 2.803 12.833 -19.343 1.00 70.06 179 GLY A O 1
ATOM 1401 N N . GLU A 1 180 ? 2.065 10.918 -20.242 1.00 76.75 180 GLU A N 1
ATOM 1402 C CA . GLU A 1 180 ? 2.836 10.047 -19.353 1.00 76.75 180 GLU A CA 1
ATOM 1403 C C . GLU A 1 180 ? 4.064 9.496 -20.063 1.00 76.75 180 GLU A C 1
ATOM 1405 O O . GLU A 1 180 ? 4.058 9.268 -21.269 1.00 76.75 180 GLU A O 1
ATOM 1410 N N . SER A 1 181 ? 5.122 9.210 -19.318 1.00 82.50 181 SER A N 1
ATOM 1411 C CA . SER A 1 181 ? 6.283 8.523 -19.873 1.00 82.50 181 SER A CA 1
ATOM 1412 C C . SER A 1 181 ? 6.697 7.376 -18.966 1.00 82.50 181 SER A C 1
ATOM 1414 O O . SER A 1 181 ? 6.458 7.413 -17.765 1.00 82.50 181 SER A O 1
ATOM 1416 N N . GLY A 1 182 ? 7.267 6.329 -19.547 1.00 86.25 182 GLY A N 1
ATOM 1417 C CA . GLY A 1 182 ? 7.890 5.222 -18.828 1.00 86.25 182 GLY A CA 1
ATOM 1418 C C . GLY A 1 182 ? 9.300 5.056 -19.371 1.00 86.25 182 GLY A C 1
ATOM 1419 O O . GLY A 1 182 ? 9.534 5.302 -20.555 1.00 86.25 182 GLY A O 1
ATOM 1420 N N . ALA A 1 183 ? 10.250 4.676 -18.521 1.00 89.56 183 ALA A N 1
ATOM 1421 C CA . ALA A 1 183 ? 11.636 4.473 -18.957 1.00 89.56 183 ALA A CA 1
ATOM 1422 C C . ALA A 1 183 ? 12.045 3.008 -18.997 1.00 89.56 183 ALA A C 1
ATOM 1424 O O . ALA A 1 183 ? 13.051 2.677 -19.628 1.00 89.56 183 ALA A O 1
ATOM 1425 N N . LEU A 1 184 ? 11.324 2.138 -18.294 1.00 93.06 184 LEU A N 1
ATOM 1426 C CA . LEU A 1 184 ? 11.712 0.741 -18.190 1.00 93.06 184 LEU A CA 1
ATOM 1427 C C . LEU A 1 184 ? 11.392 -0.026 -19.466 1.00 93.06 184 LEU A C 1
ATOM 1429 O O . LEU A 1 184 ? 10.340 0.155 -20.074 1.00 93.06 184 LEU A O 1
ATOM 1433 N N . LYS A 1 185 ? 12.293 -0.944 -19.820 1.00 94.12 185 LYS A N 1
ATOM 1434 C CA . LYS A 1 185 ? 12.086 -1.855 -20.940 1.00 94.12 185 LYS A CA 1
ATOM 1435 C C . LYS A 1 185 ? 10.878 -2.739 -20.670 1.00 94.12 185 LYS A C 1
ATOM 1437 O O . LYS A 1 185 ? 10.849 -3.411 -19.637 1.00 94.12 185 LYS A O 1
ATOM 1442 N N . GLY A 1 186 ? 9.926 -2.797 -21.594 1.00 93.31 186 GLY A N 1
ATOM 1443 C CA . GLY A 1 186 ? 8.747 -3.660 -21.463 1.00 93.31 186 GLY A CA 1
ATOM 1444 C C . GLY A 1 186 ? 9.104 -5.152 -21.377 1.00 93.31 186 GLY A C 1
ATOM 1445 O O . GLY A 1 186 ? 10.029 -5.623 -22.042 1.00 93.31 186 GLY A O 1
ATOM 1446 N N . ASN A 1 187 ? 8.361 -5.909 -20.560 1.00 94.38 187 ASN A N 1
ATOM 1447 C CA . ASN A 1 187 ? 8.497 -7.370 -20.413 1.00 94.38 187 ASN A CA 1
ATOM 1448 C C . ASN A 1 187 ? 9.932 -7.866 -20.094 1.00 94.38 187 ASN A C 1
ATOM 1450 O O . ASN A 1 187 ? 10.345 -8.956 -20.498 1.00 94.38 187 ASN A O 1
ATOM 1454 N N . ALA A 1 188 ? 10.724 -7.059 -19.392 1.00 96.38 188 ALA A N 1
ATOM 1455 C CA . ALA A 1 188 ? 12.096 -7.374 -19.025 1.00 96.38 188 ALA A CA 1
ATOM 1456 C C . ALA A 1 188 ? 12.159 -8.064 -17.658 1.00 96.38 188 ALA A C 1
ATOM 1458 O O . ALA A 1 188 ? 11.392 -7.743 -16.751 1.00 96.38 188 ALA A O 1
ATOM 1459 N N . ARG A 1 189 ? 13.120 -8.981 -17.482 1.00 97.56 189 ARG A N 1
ATOM 1460 C CA . ARG A 1 189 ? 13.455 -9.571 -16.177 1.00 97.56 189 ARG A CA 1
ATOM 1461 C C . ARG A 1 189 ? 14.715 -8.950 -15.595 1.00 97.56 189 ARG A C 1
ATOM 1463 O O . ARG A 1 189 ? 15.624 -8.590 -16.334 1.00 97.56 189 ARG A O 1
ATOM 1470 N N . PHE A 1 190 ? 14.778 -8.901 -14.270 1.00 97.69 190 PHE A N 1
ATOM 1471 C CA . PHE A 1 190 ? 15.947 -8.447 -13.519 1.00 97.69 190 PHE A CA 1
ATOM 1472 C C . PHE A 1 190 ? 16.107 -9.237 -12.214 1.00 97.69 190 PHE A C 1
ATOM 1474 O O . PHE A 1 190 ? 15.181 -9.908 -11.756 1.00 97.69 190 PHE A O 1
ATOM 1481 N N . SER A 1 191 ? 17.289 -9.176 -11.608 1.00 97.00 191 SER A N 1
ATOM 1482 C CA . SER A 1 191 ? 17.613 -9.837 -10.332 1.00 97.00 191 SER A CA 1
ATOM 1483 C C . SER A 1 191 ? 17.929 -8.849 -9.205 1.00 97.00 191 SER A C 1
ATOM 1485 O O . SER A 1 191 ? 18.003 -9.258 -8.049 1.00 97.00 191 SER A O 1
ATOM 1487 N N . SER A 1 192 ? 18.074 -7.560 -9.524 1.00 95.81 192 SER A N 1
ATOM 1488 C CA . SER A 1 192 ? 18.391 -6.490 -8.580 1.00 95.81 192 SER A CA 1
ATOM 1489 C C . SER A 1 192 ? 17.587 -5.234 -8.900 1.00 95.81 192 SER A C 1
ATOM 1491 O O . SER A 1 192 ? 17.453 -4.864 -10.062 1.00 95.81 192 SER A O 1
ATOM 1493 N N . LEU A 1 193 ? 17.086 -4.550 -7.866 1.00 95.12 193 LEU A N 1
ATOM 1494 C CA . LEU A 1 193 ? 16.485 -3.223 -8.032 1.00 95.12 193 LEU A CA 1
ATOM 1495 C C . LEU A 1 193 ? 17.524 -2.165 -8.434 1.00 95.12 193 LEU A C 1
ATOM 1497 O O . LEU A 1 193 ? 17.128 -1.113 -8.913 1.00 95.12 193 LEU A O 1
ATOM 1501 N N . ALA A 1 194 ? 18.824 -2.417 -8.255 1.00 95.12 194 ALA A N 1
ATOM 1502 C CA . ALA A 1 194 ? 19.879 -1.493 -8.675 1.00 95.12 194 ALA A CA 1
ATOM 1503 C C . ALA A 1 194 ? 20.114 -1.493 -10.198 1.00 95.12 194 ALA A C 1
ATOM 1505 O O . ALA A 1 194 ? 20.675 -0.539 -10.729 1.00 95.12 194 ALA A O 1
ATOM 1506 N N . GLU A 1 195 ? 19.687 -2.552 -10.894 1.00 96.12 195 GLU A N 1
ATOM 1507 C CA . GLU A 1 195 ? 19.983 -2.783 -12.311 1.00 96.12 195 GLU A CA 1
ATOM 1508 C C . GLU A 1 195 ? 18.726 -3.250 -13.054 1.00 96.12 195 GLU A C 1
ATOM 1510 O O . GLU A 1 195 ? 18.561 -4.424 -13.394 1.00 96.12 195 GLU A O 1
ATOM 1515 N N . VAL A 1 196 ? 17.806 -2.316 -13.292 1.00 96.75 196 VAL A N 1
ATOM 1516 C CA . VAL A 1 196 ? 16.561 -2.576 -14.023 1.00 96.75 196 VAL A CA 1
ATOM 1517 C C . VAL A 1 196 ? 16.690 -2.084 -15.468 1.00 96.75 196 VAL A C 1
ATOM 1519 O O . VAL A 1 196 ? 17.052 -0.924 -15.669 1.00 96.75 196 VAL A O 1
ATOM 1522 N N . PRO A 1 197 ? 16.415 -2.928 -16.482 1.00 96.88 197 PRO A N 1
ATOM 1523 C CA . PRO A 1 197 ? 16.586 -2.561 -17.887 1.00 96.88 197 PRO A CA 1
ATOM 1524 C C . PRO A 1 197 ? 15.748 -1.355 -18.326 1.00 96.88 197 PRO A C 1
ATOM 1526 O O . PRO A 1 197 ? 14.553 -1.279 -18.033 1.00 96.88 197 PRO A O 1
ATOM 1529 N N . LEU A 1 198 ? 16.371 -0.454 -19.086 1.00 94.94 198 LEU A N 1
ATOM 1530 C CA . LEU A 1 198 ? 15.734 0.708 -19.711 1.00 94.94 198 LEU A CA 1
ATOM 1531 C C . LEU A 1 198 ? 15.336 0.420 -21.165 1.00 94.94 198 LEU A C 1
ATOM 1533 O O . LEU A 1 198 ? 16.023 -0.330 -21.861 1.00 94.94 198 LEU A O 1
ATOM 1537 N N . GLU A 1 199 ? 14.265 1.058 -21.641 1.00 92.44 199 GLU A N 1
ATOM 1538 C CA . GLU A 1 199 ? 13.808 0.962 -23.037 1.00 92.44 199 GLU A CA 1
ATOM 1539 C C . GLU A 1 199 ? 14.867 1.515 -24.007 1.00 92.44 199 GLU A C 1
ATOM 1541 O O . GLU A 1 199 ? 15.162 0.902 -25.029 1.00 92.44 199 GLU A O 1
ATOM 1546 N N . ALA A 1 200 ? 15.536 2.612 -23.633 1.00 92.00 200 ALA A N 1
ATOM 1547 C CA . ALA A 1 200 ? 16.625 3.225 -24.402 1.00 92.00 200 ALA A CA 1
ATOM 1548 C C . ALA A 1 200 ? 17.966 2.451 -24.341 1.00 92.00 200 ALA A C 1
ATOM 1550 O O . ALA A 1 200 ? 18.967 2.911 -24.890 1.00 92.00 200 ALA A O 1
ATOM 1551 N N . GLY A 1 201 ? 18.004 1.289 -23.678 1.00 94.94 201 GLY A N 1
ATOM 1552 C CA . GLY A 1 201 ? 19.226 0.531 -23.406 1.00 94.94 201 GLY A CA 1
ATOM 1553 C C . GLY A 1 201 ? 19.909 0.922 -22.090 1.00 94.94 201 GLY A C 1
ATOM 1554 O O . GLY A 1 201 ? 19.643 1.968 -21.505 1.00 94.94 201 GLY A O 1
ATOM 1555 N N . GLY A 1 202 ? 20.789 0.046 -21.595 1.00 96.38 202 GLY A N 1
ATOM 1556 C CA . GLY A 1 202 ? 21.391 0.180 -20.263 1.00 96.38 202 GLY A CA 1
ATOM 1557 C C . GLY A 1 202 ? 20.430 -0.186 -19.123 1.00 96.38 202 GLY A C 1
ATOM 1558 O O . GLY A 1 202 ? 19.425 -0.877 -19.327 1.00 96.38 202 GLY A O 1
ATOM 1559 N N . THR A 1 203 ? 20.756 0.256 -17.907 1.00 96.62 203 THR A N 1
ATOM 1560 C CA . THR A 1 203 ? 19.998 -0.038 -16.682 1.00 96.62 203 THR A CA 1
ATOM 1561 C C . THR A 1 203 ? 19.823 1.200 -15.808 1.00 96.62 203 THR A C 1
ATOM 1563 O O . THR A 1 203 ? 20.588 2.158 -15.893 1.00 96.62 203 THR A O 1
ATOM 1566 N N . THR A 1 204 ? 18.826 1.171 -14.926 1.00 94.06 204 THR A N 1
ATOM 1567 C CA . THR A 1 204 ? 18.600 2.184 -13.890 1.00 94.06 204 THR A CA 1
ATOM 1568 C C . THR A 1 204 ? 18.376 1.538 -12.527 1.00 94.06 204 THR A C 1
ATOM 1570 O O . THR A 1 204 ? 17.938 0.389 -12.444 1.00 94.06 204 THR A O 1
ATOM 1573 N N . SER A 1 205 ? 18.638 2.293 -11.460 1.00 93.38 205 SER A N 1
ATOM 1574 C CA . SER A 1 205 ? 18.281 1.890 -10.104 1.00 93.38 205 SER A CA 1
ATOM 1575 C C . SER A 1 205 ? 16.858 2.338 -9.771 1.00 93.38 205 SER A C 1
ATOM 1577 O O . SER A 1 205 ? 16.478 3.488 -9.990 1.00 93.38 205 SER A O 1
ATOM 1579 N N . LEU A 1 206 ? 16.074 1.421 -9.211 1.00 92.00 206 LEU A N 1
ATOM 1580 C CA . LEU A 1 206 ? 14.775 1.662 -8.581 1.00 92.00 206 LEU A CA 1
ATOM 1581 C C . LEU A 1 206 ? 14.872 1.679 -7.048 1.00 92.00 206 LEU A C 1
ATOM 1583 O O . LEU A 1 206 ? 13.850 1.689 -6.366 1.00 92.00 206 LEU A O 1
ATOM 1587 N N . GLN A 1 207 ? 16.091 1.652 -6.497 1.00 91.94 207 GLN A N 1
ATOM 1588 C CA . GLN A 1 207 ? 16.313 1.744 -5.053 1.00 91.94 207 GLN A CA 1
ATOM 1589 C C . GLN A 1 207 ? 16.296 3.184 -4.547 1.00 91.94 207 GLN A C 1
ATOM 1591 O O . GLN A 1 207 ? 16.247 3.369 -3.340 1.00 91.94 207 GLN A O 1
ATOM 1596 N N . GLN A 1 208 ? 16.357 4.183 -5.429 1.00 88.06 208 GLN A N 1
ATOM 1597 C CA . GLN A 1 208 ? 16.437 5.596 -5.065 1.00 88.06 208 GLN A CA 1
ATOM 1598 C C . GLN A 1 208 ? 15.185 6.350 -5.510 1.00 88.06 208 GLN A C 1
ATOM 1600 O O . GLN A 1 208 ? 14.693 6.149 -6.622 1.00 88.06 208 GLN A O 1
ATOM 1605 N N . TYR A 1 209 ? 14.698 7.211 -4.621 1.00 82.62 209 TYR A N 1
ATOM 1606 C CA . TYR A 1 209 ? 13.562 8.100 -4.819 1.00 82.62 209 TYR A CA 1
ATOM 1607 C C . TYR A 1 209 ? 13.918 9.545 -4.442 1.00 82.62 209 TYR A C 1
ATOM 1609 O O . TYR A 1 209 ? 14.651 9.726 -3.475 1.00 82.62 209 TYR A O 1
ATOM 1617 N N . PRO A 1 210 ? 13.380 10.567 -5.129 1.00 75.88 210 PRO A N 1
ATOM 1618 C CA . PRO A 1 210 ? 12.486 10.458 -6.279 1.00 75.88 210 PRO A CA 1
ATOM 1619 C C . PRO A 1 210 ? 13.163 9.745 -7.460 1.00 75.88 210 PRO A C 1
ATOM 1621 O O . PRO A 1 210 ? 14.377 9.806 -7.633 1.00 75.88 210 PRO A O 1
ATOM 1624 N N . ALA A 1 211 ? 12.377 8.971 -8.212 1.00 77.06 211 ALA A N 1
ATOM 1625 C CA . ALA A 1 211 ? 12.867 8.285 -9.404 1.00 77.06 211 ALA A CA 1
ATOM 1626 C C . ALA A 1 211 ? 13.110 9.308 -10.535 1.00 77.06 211 ALA A C 1
ATOM 1628 O O . ALA A 1 211 ? 13.227 10.507 -10.302 1.00 77.06 211 ALA A O 1
ATOM 1629 N N . ARG A 1 212 ? 13.156 8.872 -11.794 1.00 81.19 212 ARG A N 1
ATOM 1630 C CA . ARG A 1 212 ? 13.292 9.792 -12.938 1.00 81.19 212 ARG A CA 1
ATOM 1631 C C . ARG A 1 212 ? 12.064 10.698 -13.058 1.00 81.19 212 ARG A C 1
ATOM 1633 O O . ARG A 1 212 ? 10.938 10.219 -12.948 1.00 81.19 212 ARG A O 1
ATOM 1640 N N . ASP A 1 213 ? 12.295 11.989 -13.272 1.00 76.44 213 ASP A N 1
ATOM 1641 C CA . ASP A 1 213 ? 11.230 12.981 -13.437 1.00 76.44 213 ASP A CA 1
ATOM 1642 C C . ASP A 1 213 ? 10.335 12.661 -14.640 1.00 76.44 213 ASP A C 1
ATOM 1644 O O . ASP A 1 213 ? 10.823 12.353 -15.722 1.00 76.44 213 ASP A O 1
ATOM 1648 N N . 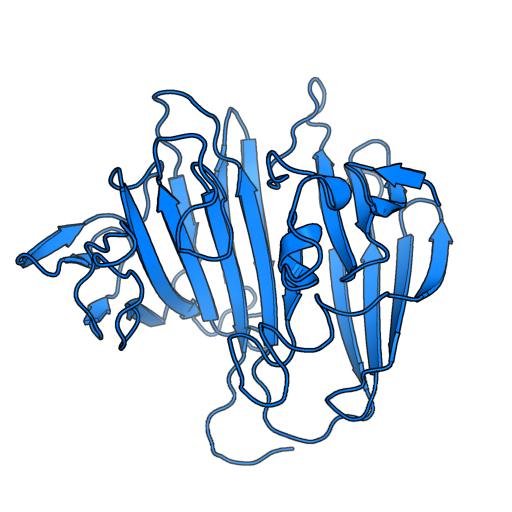GLY A 1 214 ? 9.021 12.789 -14.454 1.00 73.69 214 GLY A N 1
ATOM 1649 C CA . GLY A 1 214 ? 8.004 12.599 -15.492 1.00 73.69 214 GLY A CA 1
ATOM 1650 C C . GLY A 1 214 ? 7.609 11.144 -15.746 1.00 73.69 214 GLY A C 1
ATOM 1651 O O . GLY A 1 214 ? 6.734 10.896 -16.583 1.00 73.69 214 GLY A O 1
ATOM 1652 N N . ASN A 1 215 ? 8.213 10.196 -15.026 1.00 81.12 215 ASN A N 1
ATOM 1653 C CA . ASN A 1 215 ? 8.004 8.781 -15.279 1.00 81.12 215 ASN A CA 1
ATOM 1654 C C . ASN A 1 215 ? 6.937 8.151 -14.382 1.00 81.12 215 ASN A C 1
ATOM 1656 O O . ASN A 1 215 ? 6.893 8.379 -13.171 1.00 81.12 215 ASN A O 1
ATOM 1660 N N . GLU A 1 216 ? 6.157 7.277 -15.007 1.00 84.06 216 GLU A N 1
ATOM 1661 C CA . GLU A 1 216 ? 5.303 6.266 -14.403 1.00 84.06 216 GLU A CA 1
ATOM 1662 C C . GLU A 1 216 ? 5.851 4.901 -14.805 1.00 84.06 216 GLU A C 1
ATOM 1664 O O . GLU A 1 216 ? 5.778 4.522 -15.972 1.00 84.06 216 GLU A O 1
ATOM 1669 N N . ASP A 1 217 ? 6.418 4.162 -13.860 1.00 87.31 217 ASP A N 1
ATOM 1670 C CA . ASP A 1 217 ? 6.985 2.839 -14.111 1.00 87.31 217 ASP A CA 1
ATOM 1671 C C . ASP A 1 217 ? 6.313 1.802 -13.193 1.00 87.31 217 ASP A C 1
ATOM 1673 O O . ASP A 1 217 ? 6.021 2.078 -12.028 1.00 87.31 217 ASP A O 1
ATOM 1677 N N . LEU A 1 218 ? 6.098 0.582 -13.697 1.00 89.81 218 LEU A N 1
ATOM 1678 C CA . LEU A 1 218 ? 5.555 -0.530 -12.915 1.00 89.81 218 LEU A CA 1
ATOM 1679 C C . LEU A 1 218 ? 6.487 -1.738 -12.984 1.00 89.81 218 LEU A C 1
ATOM 1681 O O . LEU A 1 218 ? 6.772 -2.277 -14.060 1.00 89.81 218 LEU A O 1
ATOM 1685 N N . VAL A 1 219 ? 6.924 -2.199 -11.815 1.00 93.31 219 VAL A N 1
ATOM 1686 C CA . VAL A 1 219 ? 7.683 -3.444 -11.670 1.00 93.31 219 VAL A CA 1
ATOM 1687 C C . VAL A 1 219 ? 7.070 -4.340 -10.612 1.00 93.31 219 VAL A C 1
ATOM 1689 O O . VAL A 1 219 ? 6.456 -3.871 -9.660 1.00 93.31 219 VAL A O 1
ATOM 1692 N N . MET A 1 220 ? 7.290 -5.641 -10.750 1.00 94.44 220 MET A N 1
ATOM 1693 C CA . MET A 1 220 ? 6.967 -6.657 -9.757 1.00 94.44 220 MET A CA 1
ATOM 1694 C C . MET A 1 220 ? 8.245 -7.382 -9.343 1.00 94.44 220 MET A C 1
ATOM 1696 O O . MET A 1 220 ? 9.030 -7.775 -10.199 1.00 94.44 220 MET A O 1
ATOM 1700 N N . VAL A 1 221 ? 8.414 -7.660 -8.054 1.00 95.50 221 VAL A N 1
ATOM 1701 C CA . VAL A 1 221 ? 9.396 -8.612 -7.521 1.00 95.50 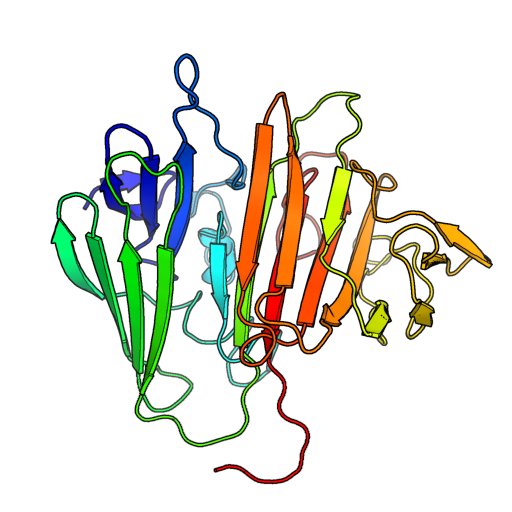221 VAL A CA 1
ATOM 1702 C C . VAL A 1 221 ? 8.678 -9.826 -6.936 1.00 95.50 221 VAL A C 1
ATOM 1704 O O . VAL A 1 221 ? 7.683 -9.683 -6.229 1.00 95.50 221 VAL A O 1
ATOM 1707 N N . SER A 1 222 ? 9.169 -11.033 -7.226 1.00 95.69 222 SER A N 1
ATOM 1708 C CA . SER A 1 222 ? 8.653 -12.288 -6.666 1.00 95.69 222 SER A CA 1
ATOM 1709 C C . SER A 1 222 ? 9.527 -12.728 -5.494 1.00 95.69 222 SER A C 1
ATOM 1711 O O . SER A 1 222 ? 10.693 -13.073 -5.678 1.00 95.69 222 SER A O 1
ATOM 1713 N N . SER A 1 223 ? 8.979 -12.697 -4.283 1.00 94.50 223 SER A N 1
ATOM 1714 C CA . SER A 1 223 ? 9.673 -12.994 -3.030 1.00 94.50 223 SER A CA 1
ATOM 1715 C C . SER A 1 223 ? 10.264 -14.412 -3.006 1.00 94.50 223 SER A C 1
ATOM 1717 O O . SER A 1 223 ? 9.726 -15.351 -3.605 1.00 94.50 223 SER A O 1
ATOM 1719 N N . ARG A 1 224 ? 11.386 -14.584 -2.293 1.00 94.56 224 ARG A N 1
ATOM 1720 C CA . ARG A 1 224 ? 11.888 -15.919 -1.935 1.00 94.56 224 ARG A CA 1
ATOM 1721 C C . ARG A 1 224 ? 10.939 -16.607 -0.949 1.00 94.56 224 ARG A C 1
ATOM 1723 O O . ARG A 1 224 ? 10.106 -15.956 -0.321 1.00 94.56 224 ARG A O 1
ATOM 1730 N N . ASP A 1 225 ? 11.031 -17.933 -0.884 1.00 92.75 225 ASP A N 1
ATOM 1731 C CA . ASP A 1 225 ? 10.264 -18.731 0.078 1.00 92.75 225 ASP A CA 1
ATOM 1732 C C . ASP A 1 225 ? 10.969 -18.694 1.437 1.00 92.75 225 ASP A C 1
ATOM 1734 O O . ASP A 1 225 ? 11.698 -19.608 1.801 1.00 92.75 225 ASP A O 1
ATOM 1738 N N . GLU A 1 226 ? 10.794 -17.574 2.131 1.00 93.44 226 GLU A N 1
ATOM 1739 C CA . GLU A 1 226 ? 11.350 -17.299 3.457 1.00 93.44 226 GLU A CA 1
ATOM 1740 C C . GLU A 1 226 ? 10.217 -17.222 4.496 1.00 93.44 226 GLU A C 1
ATOM 1742 O O . GLU A 1 226 ? 9.032 -17.249 4.152 1.00 93.44 226 GLU A O 1
ATOM 1747 N N . GLU A 1 227 ? 10.555 -17.108 5.783 1.00 94.12 227 GLU A N 1
ATOM 1748 C CA . GLU A 1 227 ? 9.561 -16.942 6.856 1.00 94.12 227 GLU A CA 1
ATOM 1749 C C . GLU A 1 227 ? 8.692 -15.688 6.655 1.00 94.12 227 GLU A C 1
ATOM 1751 O O . GLU A 1 227 ? 7.465 -15.739 6.773 1.00 94.12 227 GLU A O 1
ATOM 1756 N N . PHE A 1 228 ? 9.322 -14.578 6.274 1.00 95.25 228 PHE A N 1
ATOM 1757 C CA . PHE A 1 228 ? 8.663 -13.331 5.913 1.00 95.25 228 PHE A CA 1
ATOM 1758 C C . PHE A 1 228 ? 9.414 -12.635 4.774 1.00 95.25 228 PHE A C 1
ATOM 1760 O O . PHE A 1 228 ? 10.618 -12.799 4.589 1.00 95.25 228 PHE A O 1
ATOM 1767 N N . ALA A 1 229 ? 8.687 -11.822 4.016 1.00 96.00 229 ALA A N 1
ATOM 1768 C CA . ALA A 1 229 ? 9.245 -10.878 3.060 1.00 96.00 229 ALA A CA 1
ATOM 1769 C C . ALA A 1 229 ? 8.980 -9.459 3.554 1.00 96.00 229 ALA A C 1
ATOM 1771 O O . ALA A 1 229 ? 7.988 -9.207 4.243 1.00 96.00 229 ALA A O 1
ATOM 1772 N N . TRP A 1 230 ? 9.862 -8.536 3.186 1.00 96.50 230 TRP A N 1
ATOM 1773 C CA . TRP A 1 230 ? 9.790 -7.165 3.665 1.00 96.50 230 TRP A CA 1
ATOM 1774 C C . TRP A 1 230 ? 10.041 -6.143 2.566 1.00 96.50 230 TRP A C 1
ATOM 1776 O O . TRP A 1 230 ? 10.681 -6.423 1.551 1.00 96.50 230 TRP A O 1
ATOM 1786 N N . THR A 1 231 ? 9.503 -4.948 2.769 1.00 96.31 231 THR A N 1
ATOM 1787 C CA . THR A 1 231 ? 9.816 -3.743 1.998 1.00 96.31 231 THR A CA 1
ATOM 1788 C C . THR A 1 231 ? 10.114 -2.634 2.991 1.00 96.31 231 THR A C 1
ATOM 1790 O O . THR A 1 231 ? 9.330 -2.411 3.909 1.00 96.31 231 THR A O 1
ATOM 1793 N N . ALA A 1 232 ? 11.262 -1.986 2.830 1.00 96.38 232 ALA A N 1
ATOM 1794 C CA . ALA A 1 232 ? 11.735 -0.914 3.687 1.00 96.38 232 ALA A CA 1
ATOM 1795 C C . ALA A 1 232 ? 11.916 0.348 2.851 1.00 96.38 232 ALA A C 1
ATOM 1797 O O . ALA A 1 232 ? 12.532 0.298 1.786 1.00 96.38 232 ALA A O 1
ATOM 1798 N N . VAL A 1 233 ? 11.392 1.463 3.346 1.00 95.25 233 VAL A N 1
ATOM 1799 C CA . VAL A 1 233 ? 11.520 2.770 2.707 1.00 95.25 233 VAL A CA 1
ATOM 1800 C C . VAL A 1 233 ? 12.084 3.751 3.719 1.00 95.25 233 VAL A C 1
ATOM 1802 O O . VAL A 1 233 ? 11.489 3.948 4.779 1.00 95.25 233 VAL A O 1
ATOM 1805 N N . THR A 1 234 ? 13.239 4.345 3.426 1.00 94.06 234 THR A N 1
ATOM 1806 C CA . THR A 1 234 ? 13.767 5.436 4.252 1.00 94.06 234 THR A CA 1
ATOM 1807 C C . THR A 1 234 ? 12.994 6.703 3.924 1.00 94.06 234 THR A C 1
ATOM 1809 O O . THR A 1 234 ? 12.841 7.043 2.757 1.00 94.06 234 THR A O 1
ATOM 1812 N N . LEU A 1 235 ? 12.546 7.411 4.945 1.00 90.75 235 LEU A N 1
ATOM 1813 C CA . LEU A 1 235 ? 11.900 8.717 4.867 1.00 90.75 235 LEU A CA 1
ATOM 1814 C C . LEU A 1 235 ? 12.659 9.681 5.786 1.00 90.75 235 LEU A C 1
ATOM 1816 O O . LEU A 1 235 ? 13.642 9.274 6.410 1.00 90.75 235 LEU A O 1
ATOM 1820 N N . ASP A 1 236 ? 12.232 10.942 5.870 1.00 87.56 236 ASP A N 1
ATOM 1821 C CA . ASP A 1 236 ? 12.885 11.967 6.695 1.00 87.56 236 ASP A CA 1
ATOM 1822 C C . ASP A 1 236 ? 13.075 11.493 8.149 1.00 87.56 236 ASP A C 1
ATOM 1824 O O . ASP A 1 236 ? 12.154 11.564 8.957 1.00 87.56 236 ASP A O 1
ATOM 1828 N N . GLY A 1 237 ? 14.261 10.969 8.480 1.00 90.69 237 GLY A N 1
ATOM 1829 C CA . GLY A 1 237 ? 14.667 10.472 9.797 1.00 90.69 237 GLY A CA 1
ATOM 1830 C C . GLY A 1 237 ? 13.893 9.259 10.343 1.00 90.69 237 GLY A C 1
ATOM 1831 O O . GLY A 1 237 ? 13.836 9.092 11.564 1.00 90.69 237 GLY A O 1
ATOM 1832 N N . PHE A 1 238 ? 13.255 8.440 9.497 1.00 94.62 238 PHE A N 1
ATOM 1833 C CA . PHE A 1 238 ? 12.646 7.166 9.915 1.00 94.62 238 PHE A CA 1
ATOM 1834 C C . PHE A 1 238 ? 12.568 6.144 8.774 1.00 94.62 238 PHE A C 1
ATOM 1836 O O . PHE A 1 238 ? 12.791 6.469 7.611 1.00 94.62 238 PHE A O 1
ATOM 1843 N N . ILE A 1 239 ? 12.248 4.891 9.108 1.00 95.81 239 ILE A N 1
ATOM 1844 C CA . ILE A 1 239 ? 12.045 3.814 8.131 1.00 95.81 239 ILE A CA 1
ATOM 1845 C C . ILE A 1 239 ? 10.597 3.348 8.216 1.00 95.81 239 ILE A C 1
ATOM 1847 O O . ILE A 1 239 ? 10.125 2.958 9.285 1.00 95.81 239 ILE A O 1
ATOM 1851 N N . TRP A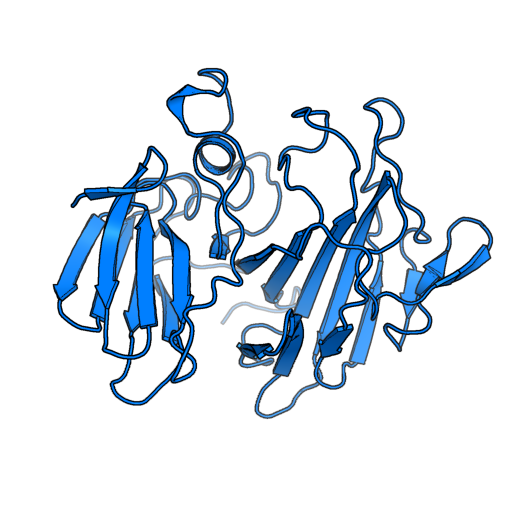 1 240 ? 9.899 3.363 7.084 1.00 96.94 240 TRP A N 1
ATOM 1852 C CA . TRP A 1 240 ? 8.660 2.616 6.926 1.00 96.94 240 TRP A CA 1
ATOM 1853 C C . TRP A 1 240 ? 8.999 1.170 6.566 1.00 96.94 240 TRP A C 1
ATOM 1855 O O . TRP A 1 240 ? 9.782 0.926 5.648 1.00 96.94 240 TRP A O 1
ATOM 1865 N N . LEU A 1 241 ? 8.421 0.215 7.293 1.00 96.94 241 LEU A N 1
ATOM 1866 C CA . LEU A 1 241 ? 8.638 -1.211 7.082 1.00 96.94 241 LEU A CA 1
ATOM 1867 C C . LEU A 1 241 ? 7.294 -1.914 6.903 1.00 96.94 241 LEU A C 1
ATOM 1869 O O . LEU A 1 241 ? 6.432 -1.852 7.779 1.00 96.94 241 LEU A O 1
ATOM 1873 N N . SER A 1 242 ? 7.148 -2.627 5.791 1.00 96.06 242 SER A N 1
ATOM 1874 C CA . SER A 1 242 ? 6.046 -3.555 5.554 1.00 96.06 242 SER A CA 1
ATOM 1875 C C . SER A 1 242 ? 6.555 -4.985 5.605 1.00 96.06 242 SER A C 1
ATOM 1877 O O . SER A 1 242 ? 7.573 -5.308 4.990 1.00 96.06 242 SER A O 1
ATOM 1879 N N . LEU A 1 243 ? 5.843 -5.833 6.347 1.00 96.12 243 LEU A N 1
ATOM 1880 C CA . LEU A 1 243 ? 6.117 -7.257 6.497 1.00 96.12 243 LEU A CA 1
ATOM 1881 C C . LEU A 1 243 ? 4.937 -8.058 5.957 1.00 96.12 243 LEU A C 1
ATOM 1883 O O . LEU A 1 243 ? 3.779 -7.739 6.223 1.00 96.12 243 LEU A O 1
ATOM 1887 N N . LYS A 1 244 ? 5.232 -9.138 5.236 1.00 93.12 244 LYS A N 1
ATOM 1888 C CA . LYS A 1 244 ? 4.221 -10.051 4.698 1.00 93.12 244 LYS A CA 1
ATOM 1889 C C . LYS A 1 244 ? 4.696 -11.496 4.752 1.00 93.12 244 LYS A C 1
ATOM 1891 O O . LYS A 1 244 ? 5.892 -11.772 4.710 1.00 93.12 244 LYS A O 1
ATOM 1896 N N . ASN A 1 245 ? 3.746 -12.425 4.745 1.00 93.50 245 ASN A N 1
ATOM 1897 C CA . ASN A 1 245 ? 4.030 -13.836 4.508 1.00 93.50 245 ASN A CA 1
ATOM 1898 C C . ASN A 1 245 ? 4.160 -14.080 2.987 1.00 93.50 245 ASN A C 1
ATOM 1900 O O . ASN A 1 245 ? 3.150 -13.966 2.284 1.00 93.50 245 ASN A O 1
ATOM 1904 N N . PRO A 1 246 ? 5.346 -14.434 2.451 1.00 93.12 246 PRO A N 1
ATOM 1905 C CA . PRO A 1 246 ? 5.551 -14.615 1.013 1.00 93.12 246 PRO A CA 1
ATOM 1906 C C . PRO A 1 246 ? 4.847 -15.859 0.453 1.00 93.12 246 PRO A C 1
ATOM 1908 O O . PRO A 1 246 ? 4.686 -15.977 -0.757 1.00 93.12 246 PRO A O 1
ATOM 1911 N N . ARG A 1 247 ? 4.370 -16.774 1.303 1.00 90.81 247 ARG A N 1
ATOM 1912 C CA . ARG A 1 247 ? 3.547 -17.917 0.875 1.00 90.81 247 ARG A CA 1
ATOM 1913 C C . ARG A 1 247 ? 2.100 -17.516 0.598 1.00 90.81 247 ARG A C 1
ATOM 1915 O O . ARG A 1 247 ? 1.413 -18.192 -0.162 1.00 90.81 247 ARG A O 1
ATOM 1922 N N . VAL A 1 248 ? 1.646 -16.412 1.198 1.00 90.50 248 VAL A N 1
ATOM 1923 C CA . VAL A 1 248 ? 0.307 -15.842 0.983 1.00 90.50 248 VAL A CA 1
ATOM 1924 C C . VAL A 1 248 ? 0.354 -14.690 -0.014 1.00 90.50 248 VAL A C 1
ATOM 1926 O O . VAL A 1 248 ? -0.532 -14.603 -0.851 1.00 90.50 248 VAL A O 1
ATOM 1929 N N . LEU A 1 249 ? 1.376 -13.833 0.057 1.00 91.81 249 LEU A N 1
ATOM 1930 C CA . LEU A 1 249 ? 1.598 -12.671 -0.811 1.00 91.81 249 LEU A CA 1
ATOM 1931 C C . LEU A 1 249 ? 2.977 -12.778 -1.498 1.00 91.81 249 LEU A C 1
ATOM 1933 O O . LEU A 1 249 ? 3.914 -12.059 -1.130 1.00 91.81 249 LEU A O 1
ATOM 1937 N N . PRO A 1 250 ? 3.135 -13.690 -2.475 1.00 93.00 250 PRO A N 1
ATOM 1938 C CA . PRO A 1 250 ? 4.409 -14.032 -3.113 1.00 93.00 250 PRO A CA 1
ATOM 1939 C C . PRO A 1 250 ? 5.070 -12.922 -3.918 1.00 93.00 250 PRO A C 1
ATOM 1941 O O . PRO A 1 250 ? 6.238 -13.073 -4.270 1.00 93.00 250 PRO A O 1
ATOM 1944 N N . SER A 1 251 ? 4.383 -11.820 -4.213 1.00 93.38 251 SER A N 1
ATOM 1945 C CA . SER A 1 251 ? 4.975 -10.739 -4.999 1.00 93.38 251 SER A CA 1
ATOM 1946 C C . SER A 1 251 ? 4.716 -9.371 -4.392 1.00 93.38 251 SER A C 1
ATOM 1948 O O . SER A 1 251 ? 3.753 -9.185 -3.650 1.00 93.38 251 SER A O 1
ATOM 1950 N N . THR A 1 252 ? 5.612 -8.428 -4.666 1.00 93.81 252 THR A N 1
ATOM 1951 C CA . THR A 1 252 ? 5.435 -6.999 -4.379 1.00 93.81 252 THR A CA 1
ATOM 1952 C C . THR A 1 252 ? 5.563 -6.229 -5.684 1.00 93.81 252 THR A C 1
ATOM 1954 O O . THR A 1 252 ? 6.478 -6.514 -6.449 1.00 93.81 252 THR A O 1
ATOM 1957 N N . LEU A 1 253 ? 4.699 -5.256 -5.937 1.00 92.00 253 LEU A N 1
ATOM 1958 C CA . LEU A 1 253 ? 4.880 -4.264 -6.982 1.00 92.00 253 LEU A CA 1
ATOM 1959 C C . LEU A 1 253 ? 5.272 -2.943 -6.425 1.00 92.00 253 LEU A C 1
ATOM 1961 O O . LEU A 1 253 ? 4.845 -2.551 -5.344 1.00 92.00 253 LEU A O 1
ATOM 1965 N N . PHE A 1 254 ? 5.987 -2.254 -7.287 1.00 91.50 254 PHE A N 1
ATOM 1966 C CA . PHE A 1 254 ? 6.266 -0.855 -7.181 1.00 91.50 254 PHE A CA 1
ATOM 1967 C C . PHE A 1 254 ? 5.620 -0.203 -8.391 1.00 91.50 254 PHE A C 1
ATOM 1969 O O . PHE A 1 254 ? 6.084 -0.395 -9.515 1.00 91.50 254 PHE A O 1
ATOM 1976 N N . TRP A 1 255 ? 4.526 0.514 -8.146 1.00 89.12 255 TRP A N 1
ATOM 1977 C CA . TRP A 1 255 ? 4.122 1.613 -9.009 1.00 89.12 255 TRP A CA 1
ATOM 1978 C C . TRP A 1 255 ? 4.941 2.820 -8.572 1.00 89.12 255 TRP A C 1
ATOM 1980 O O . TRP A 1 255 ? 4.854 3.272 -7.428 1.00 89.12 255 TRP A O 1
ATOM 1990 N N . ILE A 1 256 ? 5.753 3.312 -9.493 1.00 85.12 256 ILE A N 1
ATOM 1991 C CA . ILE A 1 256 ? 6.747 4.355 -9.292 1.00 85.12 256 ILE A CA 1
ATOM 1992 C C . ILE A 1 256 ? 6.264 5.594 -10.031 1.00 85.12 256 ILE A C 1
ATOM 1994 O O . ILE A 1 256 ? 6.309 5.612 -11.258 1.00 85.12 256 ILE A O 1
ATOM 1998 N N . SER A 1 257 ? 5.810 6.608 -9.294 1.00 79.88 257 SER A N 1
ATOM 1999 C CA . SER A 1 257 ? 5.371 7.877 -9.873 1.00 79.88 257 SER A CA 1
ATOM 2000 C C . SER A 1 257 ? 6.261 9.017 -9.399 1.00 79.88 257 SER A C 1
ATOM 2002 O O . SER A 1 257 ? 6.366 9.296 -8.198 1.00 79.88 257 SER A O 1
ATOM 2004 N N . ASN A 1 258 ? 6.882 9.720 -10.345 1.00 76.88 258 ASN A N 1
ATOM 2005 C CA . ASN A 1 258 ? 7.566 10.976 -10.065 1.00 76.88 258 ASN A CA 1
ATOM 2006 C C . ASN A 1 258 ? 7.140 12.065 -11.057 1.00 76.88 258 ASN A C 1
ATOM 2008 O O . ASN A 1 258 ? 7.872 12.410 -11.982 1.00 76.88 258 ASN A O 1
ATOM 2012 N N . ARG A 1 259 ? 5.947 12.636 -10.863 1.00 67.62 259 ARG A N 1
ATOM 2013 C CA . ARG A 1 259 ? 5.488 13.797 -11.641 1.00 67.62 259 ARG A CA 1
ATOM 2014 C C . ARG A 1 259 ? 5.789 15.128 -10.959 1.00 67.62 259 ARG A C 1
ATOM 2016 O O . ARG A 1 259 ? 5.516 15.314 -9.772 1.00 67.62 259 ARG A O 1
ATOM 2023 N N . ARG A 1 260 ? 6.231 16.100 -11.764 1.00 53.09 260 ARG A N 1
ATOM 2024 C CA . ARG A 1 260 ? 6.208 17.535 -11.437 1.00 53.09 260 ARG A CA 1
ATOM 2025 C C . ARG A 1 260 ? 4.911 18.155 -11.999 1.00 53.09 260 ARG A C 1
ATOM 2027 O O . ARG A 1 260 ? 4.654 18.016 -13.187 1.00 53.09 260 ARG A O 1
ATOM 2034 N N . GLY A 1 261 ? 4.104 18.845 -11.180 1.00 45.72 261 GLY A N 1
ATOM 2035 C CA . GLY A 1 261 ? 2.918 19.619 -11.628 1.00 45.72 261 GLY A CA 1
ATOM 2036 C C . GLY A 1 261 ? 1.580 19.266 -10.943 1.00 45.72 261 GLY A C 1
ATOM 2037 O O . GLY A 1 261 ? 1.410 18.162 -10.443 1.00 45.72 261 GLY A O 1
ATOM 2038 N N . ALA A 1 262 ? 0.645 20.231 -10.866 1.00 35.78 262 ALA A N 1
ATOM 2039 C CA . ALA A 1 262 ? -0.572 20.200 -10.019 1.00 35.78 262 ALA A CA 1
ATOM 2040 C C . ALA A 1 262 ? -1.839 19.606 -10.647 1.00 35.78 262 ALA A C 1
ATOM 2042 O O . ALA A 1 262 ? -2.914 19.737 -10.071 1.00 35.78 262 ALA A O 1
ATOM 2043 N N . GLY A 1 263 ? -1.732 18.983 -11.815 1.00 38.78 263 GLY A N 1
ATOM 2044 C CA . GLY A 1 263 ? -2.896 18.498 -12.546 1.00 38.78 263 GLY A CA 1
ATOM 2045 C C . GLY A 1 263 ? -3.254 17.055 -12.213 1.00 38.78 263 GLY A C 1
ATOM 2046 O O . GLY A 1 263 ? -2.382 16.191 -12.149 1.00 38.78 263 GLY A O 1
ATOM 2047 N N . VAL A 1 264 ? -4.554 16.783 -12.099 1.00 43.56 264 VAL A N 1
ATOM 2048 C CA . VAL A 1 264 ? -5.106 15.458 -12.399 1.00 43.56 264 VAL A CA 1
ATOM 2049 C C . VAL A 1 264 ? -4.990 15.284 -13.913 1.00 43.56 264 VAL A C 1
ATOM 2051 O O . VAL A 1 264 ? -5.783 15.851 -14.660 1.00 43.56 264 VAL A O 1
ATOM 2054 N N . THR A 1 265 ? -3.970 14.575 -14.392 1.00 38.28 265 THR A N 1
ATOM 2055 C CA . THR A 1 265 ? -3.841 14.264 -15.822 1.00 38.28 265 THR A CA 1
ATOM 2056 C C . THR A 1 265 ? -3.631 12.771 -16.044 1.00 38.28 265 THR A C 1
ATOM 2058 O O . THR A 1 265 ? -2.721 12.176 -15.475 1.00 38.28 265 THR A O 1
ATOM 2061 N N . GLY A 1 266 ? -4.479 12.183 -16.893 1.00 34.47 266 GLY A N 1
ATOM 2062 C CA . GLY A 1 266 ? -4.267 10.940 -17.653 1.00 34.47 266 GLY A CA 1
ATOM 2063 C C . GLY A 1 266 ? -4.203 9.618 -16.881 1.00 34.47 266 GLY A C 1
ATOM 2064 O O . GLY A 1 266 ? -4.983 8.712 -17.155 1.00 34.47 266 GLY A O 1
ATOM 2065 N N . GLY A 1 267 ? -3.300 9.511 -15.915 1.00 36.75 267 GLY A N 1
ATOM 2066 C CA . GLY A 1 267 ? -3.072 8.313 -15.117 1.00 36.75 267 GLY A CA 1
ATOM 2067 C C . GLY A 1 267 ? -3.917 8.402 -13.880 1.00 36.75 267 GLY A C 1
ATOM 2068 O O . GLY A 1 267 ? -3.686 9.289 -13.059 1.00 36.75 267 GLY A O 1
ATOM 2069 N N . GLY A 1 268 ? -4.904 7.518 -13.773 1.00 41.38 268 GLY A N 1
ATOM 2070 C CA . GLY A 1 268 ? -6.063 7.622 -12.888 1.00 41.38 268 GLY A CA 1
ATOM 2071 C C . GLY A 1 268 ? -5.823 7.883 -11.398 1.00 41.38 268 GLY A C 1
ATOM 2072 O O . GLY A 1 268 ? -6.792 7.938 -10.670 1.00 41.38 268 GLY A O 1
ATOM 2073 N N . TRP A 1 269 ? -4.605 8.087 -10.902 1.00 49.38 269 TRP A N 1
ATOM 2074 C CA . TRP A 1 269 ? -4.324 8.182 -9.473 1.00 49.38 269 TRP A CA 1
ATOM 2075 C C . TRP A 1 269 ? -3.789 9.526 -8.985 1.00 49.38 269 TRP A C 1
ATOM 2077 O O . TRP A 1 269 ? -3.814 9.719 -7.781 1.00 49.38 269 TRP A O 1
ATOM 2087 N N . GLY A 1 270 ? -3.337 10.451 -9.846 1.00 44.94 270 GLY A N 1
ATOM 2088 C CA . GLY A 1 270 ? -3.001 11.852 -9.494 1.00 44.94 270 GLY A CA 1
ATOM 2089 C C . GLY A 1 270 ? -2.013 12.092 -8.328 1.00 44.94 270 GLY A C 1
ATOM 2090 O O . GLY A 1 270 ? -1.921 13.212 -7.823 1.00 44.94 270 GLY A O 1
ATOM 2091 N N . LEU A 1 271 ? -1.290 11.068 -7.865 1.00 52.03 271 LEU A N 1
ATOM 2092 C CA . LEU A 1 271 ? -0.391 11.142 -6.709 1.00 52.03 271 LEU A CA 1
ATOM 2093 C C . LEU A 1 271 ? 0.969 11.743 -7.104 1.00 52.03 271 LEU A C 1
ATOM 2095 O O . LEU A 1 271 ? 1.606 11.298 -8.054 1.00 52.03 271 LEU A O 1
ATOM 2099 N N . ARG A 1 272 ? 1.448 12.740 -6.351 1.00 57.91 272 ARG A N 1
ATOM 2100 C CA . ARG A 1 272 ? 2.759 13.386 -6.566 1.00 57.91 272 ARG A CA 1
ATOM 2101 C C . ARG A 1 272 ? 3.858 12.692 -5.768 1.00 57.91 272 ARG A C 1
ATOM 2103 O O . ARG A 1 272 ? 3.655 12.446 -4.580 1.00 57.91 272 ARG A O 1
ATOM 2110 N N . ARG A 1 273 ? 5.023 12.461 -6.398 1.00 58.78 273 ARG A N 1
ATOM 2111 C CA . ARG A 1 273 ? 6.232 11.861 -5.785 1.00 58.78 273 ARG A CA 1
ATOM 2112 C C . ARG A 1 273 ? 5.868 10.727 -4.825 1.00 58.78 273 ARG A C 1
ATOM 2114 O O . ARG A 1 273 ? 6.077 10.809 -3.614 1.00 58.78 273 ARG A O 1
ATOM 2121 N N . SER A 1 274 ? 5.237 9.696 -5.371 1.00 56.25 274 SER A N 1
ATOM 2122 C CA . SER A 1 274 ? 4.697 8.600 -4.577 1.00 56.25 274 SER A CA 1
ATOM 2123 C C . SER A 1 274 ? 5.208 7.263 -5.083 1.00 56.25 274 SER A C 1
ATOM 2125 O O . SER A 1 274 ? 5.510 7.072 -6.263 1.00 56.25 274 SER A O 1
ATOM 2127 N N . THR A 1 275 ? 5.309 6.315 -4.161 1.00 54.16 275 THR A N 1
ATOM 2128 C CA . THR A 1 275 ? 5.440 4.905 -4.515 1.00 54.16 275 THR A CA 1
ATOM 2129 C C . THR A 1 275 ? 4.242 4.183 -3.954 1.00 54.16 275 THR A C 1
ATOM 2131 O O . THR A 1 275 ? 4.015 4.196 -2.742 1.00 54.16 275 THR A O 1
ATOM 2134 N N . ALA A 1 276 ? 3.493 3.536 -4.835 1.00 56.66 276 ALA A N 1
ATOM 2135 C CA . ALA A 1 276 ? 2.514 2.553 -4.433 1.00 56.66 276 ALA A CA 1
ATOM 2136 C C . ALA A 1 276 ? 3.206 1.192 -4.372 1.00 56.66 276 ALA A C 1
ATOM 2138 O O . ALA A 1 276 ? 3.618 0.612 -5.379 1.00 56.66 276 ALA A O 1
ATOM 2139 N N . THR A 1 277 ? 3.365 0.702 -3.149 1.00 56.03 277 THR A N 1
ATOM 2140 C CA . THR A 1 277 ? 3.845 -0.642 -2.858 1.00 56.03 277 THR A CA 1
ATOM 2141 C C . THR A 1 277 ? 2.649 -1.563 -2.712 1.00 56.03 277 THR A C 1
ATOM 2143 O O . THR A 1 277 ? 1.858 -1.432 -1.780 1.00 56.03 277 THR A O 1
ATOM 2146 N N . SER A 1 278 ? 2.496 -2.497 -3.644 1.00 53.16 278 SER A N 1
ATOM 2147 C CA . SER A 1 278 ? 1.387 -3.446 -3.596 1.00 53.16 278 SER A CA 1
ATOM 2148 C C . SER A 1 278 ? 1.888 -4.854 -3.366 1.00 53.16 278 SER A C 1
ATOM 2150 O O . SER A 1 278 ? 2.751 -5.312 -4.094 1.00 53.16 278 SER A O 1
ATOM 2152 N N . ALA A 1 279 ? 1.387 -5.579 -2.375 1.00 45.88 279 ALA A N 1
ATOM 2153 C CA . ALA A 1 279 ? 1.763 -6.980 -2.183 1.00 45.88 279 ALA A CA 1
ATOM 2154 C C . ALA A 1 279 ? 0.639 -7.863 -2.708 1.00 45.88 279 ALA A C 1
ATOM 2156 O O . ALA A 1 279 ? -0.461 -7.734 -2.187 1.00 45.88 279 ALA A O 1
ATOM 2157 N N . TRP A 1 280 ? 0.890 -8.752 -3.679 1.00 42.44 280 TRP A N 1
ATOM 2158 C CA . TRP A 1 280 ? -0.159 -9.611 -4.237 1.00 42.44 280 TRP A CA 1
ATOM 2159 C C . TRP A 1 280 ? 0.148 -11.103 -4.265 1.00 42.44 280 TRP A C 1
ATOM 2161 O O . TRP A 1 280 ? 1.299 -11.537 -4.140 1.00 42.44 280 TRP A O 1
ATOM 2171 N N . ALA A 1 281 ? -0.907 -11.883 -4.495 1.00 33.16 281 ALA A N 1
ATOM 2172 C CA . ALA A 1 281 ? -0.862 -13.319 -4.717 1.00 33.16 281 ALA A CA 1
ATOM 2173 C C . ALA A 1 281 ? -1.385 -13.720 -6.096 1.00 33.16 281 ALA A C 1
ATOM 2175 O O . ALA A 1 281 ? -2.415 -13.226 -6.537 1.00 33.16 281 ALA A O 1
ATOM 2176 N N . TRP A 1 282 ? -0.699 -14.660 -6.747 1.00 35.94 282 TRP A N 1
ATOM 2177 C CA . TRP A 1 282 ? -1.232 -15.447 -7.860 1.00 35.94 282 TRP A CA 1
ATOM 2178 C C . TRP A 1 282 ? -0.873 -16.908 -7.591 1.00 35.94 282 TRP A C 1
ATOM 2180 O O . TRP A 1 282 ? 0.312 -17.238 -7.489 1.00 35.94 282 TRP A O 1
ATOM 2190 N N . ARG A 1 283 ? -1.863 -17.797 -7.458 1.00 34.12 283 ARG A N 1
ATOM 2191 C CA . ARG A 1 283 ? -1.607 -19.241 -7.563 1.00 34.12 283 ARG A CA 1
ATOM 2192 C C . ARG A 1 283 ? -1.617 -19.592 -9.050 1.00 34.12 283 ARG A C 1
ATOM 2194 O O . ARG A 1 283 ? -2.524 -19.190 -9.770 1.00 34.12 283 ARG A O 1
ATOM 2201 N N . ARG A 1 284 ? -0.577 -20.291 -9.522 1.00 27.64 284 ARG A N 1
ATOM 2202 C CA . ARG A 1 284 ? -0.486 -20.785 -10.910 1.00 27.64 284 ARG A CA 1
ATOM 2203 C C . ARG A 1 284 ? -1.751 -21.583 -11.290 1.00 27.64 284 ARG A C 1
ATOM 2205 O O . ARG A 1 284 ? -2.352 -22.188 -10.402 1.00 27.64 284 ARG A O 1
ATOM 2212 N N . PRO A 1 285 ? -2.120 -21.652 -12.585 1.00 29.75 285 PRO A N 1
ATOM 2213 C CA . PRO A 1 285 ? -3.219 -22.486 -13.049 1.00 29.75 285 PRO A CA 1
ATOM 2214 C C . PRO A 1 285 ? -2.802 -23.944 -12.856 1.00 29.75 285 PRO A C 1
ATOM 2216 O O . PRO A 1 285 ? -1.969 -24.487 -13.575 1.00 29.75 285 PRO A O 1
ATOM 2219 N N . GLY A 1 286 ? -3.307 -24.524 -11.778 1.00 27.45 286 GLY A N 1
ATOM 2220 C CA . GLY A 1 286 ? -2.854 -25.797 -11.247 1.00 27.45 286 GLY A CA 1
ATOM 2221 C C . GLY A 1 286 ? -3.575 -26.098 -9.945 1.00 27.45 286 GLY A C 1
ATOM 2222 O O . GLY A 1 286 ? -2.933 -26.245 -8.917 1.00 27.45 286 GLY A O 1
ATOM 2223 N N . ARG A 1 287 ? -4.908 -26.172 -10.051 1.00 25.28 287 ARG A N 1
ATOM 2224 C CA . ARG A 1 287 ? -5.891 -26.608 -9.047 1.00 25.28 287 ARG A CA 1
ATOM 2225 C C . ARG A 1 287 ? -6.042 -25.722 -7.803 1.00 25.28 287 ARG A C 1
ATOM 2227 O O . ARG A 1 287 ? -5.132 -25.520 -7.008 1.00 25.28 287 ARG A O 1
ATOM 2234 N N . ILE A 1 288 ? -7.280 -25.263 -7.646 1.00 28.59 288 ILE A N 1
ATOM 2235 C CA . ILE A 1 288 ? -7.916 -24.968 -6.366 1.00 28.59 288 ILE A CA 1
ATOM 2236 C C . ILE A 1 288 ? -7.921 -26.270 -5.562 1.00 28.59 288 ILE A C 1
ATOM 2238 O O . ILE A 1 288 ? -8.409 -27.280 -6.068 1.00 28.59 288 ILE A O 1
ATOM 2242 N N . CYS A 1 289 ? -7.335 -26.231 -4.372 1.00 38.81 289 CYS A N 1
ATOM 2243 C CA . CYS A 1 289 ? -8.001 -26.507 -3.101 1.00 38.81 289 CYS A CA 1
ATOM 2244 C C . CYS A 1 289 ? -7.271 -25.664 -2.051 1.00 38.81 289 CYS A C 1
ATOM 2246 O O . CYS A 1 289 ? -6.034 -25.825 -1.920 1.00 38.81 289 CYS A O 1
#

Secondary structure (DSSP, 8-state):
-EEETTEEEEEEE-SSEEEEEESBTT-EEEEEEE-SS-EE--B---SS-GGGS-TTS-HHHHH--SB-EEBS-S--TTT-TTBSTTTSBPEEEEEETTEEEEEEE-SSSSSEEEEEEEE-TT---EEEEEEEES--S---EEEEEEEEPPSSS--EEEEES-EEEEEE-SS--S-GGGT-B--BPTT-EES-TTSEEBTTSSEE-SSEES-STTBEEEEEEEE-SSS-EEEEEEETTEEEEEEE-TTTS-EEEEEEE---SS---SSTT--SSEEEEEEEE---SS---

pLDDT: mean 87.08, std 16.59, range [25.28, 98.75]

Sequence (289 aa):
MKIVHGAESFEIRTGEVELCCTRAGGMMAPVRFNLGGRWVQPYSLPPWQPQDVAADTPPILKTVRGDFFGLPFGDHPVHGTHGDSPNLPWELVEGGDGRLVLDLKMKTLPGAIRKTLRLRPGHRAVYQEHRVSGLDGCYNYGYHATLQFPDDEGTYWVNTSPFKFGSTFPGRFSDPAIGESGALKGNARFSSLAEVPLEAGGTTSLQQYPARDGNEDLVMVSSRDEEFAWTAVTLDGFIWLSLKNPRVLPSTLFWISNRRGAGVTGGGWGLRRSTATSAWAWRRPGRIC

Foldseek 3Di:
DDQDQQFDWAWADDPFKTWTFGQALRAIDQIWGDPPPDIDGFKDDFPHALVRDDPPQQSLQNGPIFKGKAKQAAADPQQGHSGDNNRDGWAWDDGDHFKTWTKDQHDSFHWIKIWIWGDDHPDNDIDIDIDTPGGDDFGKMKMWGKTDADPDPDKKFKDKAQFPKKFWAQDDPFDVVQQADAFACHGDMDRAQQFGAGVVGGGHHPGIPPDDERHWTKMKTFHDQDQWMWMWMDHDPDIDMDIDRCVAQRMKMWGRDAYDDQDPIDNSHRDHRMITIMGMDGDPPDDDD

=== Feature glossary ===
Annotated list of the representations used here:

Nearest PDB structures. The Foldseek neighbor list gives the closest experimentally determined structures in the PDB, ranked by structural alignment. TM-score near 1 means near-identical fold; near 0.3 means only rough topology match. This is how one finds what a novel AlphaFold prediction most resembles in the solved-structure universe.

Foldseek 3Di. Foldseek's 3Di representation compresses backbone geometry into a per-residue letter drawn from a learned twenty-state alphabet. It captures the tertiary interaction pattern around each residue — which residues are packed against it in space, regardless of where they are in sequence.

Radius of gyration, Cα contacts, bounding box. Radius of gyration (Rg) is the root-mean-square distance of Cα atoms from their centroid — a single number for overall size and compactness. A globular domain of N residues has Rg ≈ 2.2·N^0.38 Å; an extended or disordered chain has a much larger Rg. The Cα contact count is the number of residue pairs whose Cα atoms are within 8 Å and are more than four positions apart in sequence — a standard proxy for tertiary packing density. The bounding box is the smallest axis-aligned box enclosing all Cα atoms.

InterPro / GO / CATH / organism. The annotation block draws on four external resources. InterPro: which protein families and domains the sequence belongs to. GO: standardized terms for what the protein does, what process it participates in, and where in the cell it acts. CATH: which structural fold it has in the CATH hierarchy. Organism: the species of origin.

mmCIF coordinates. The mmCIF block holds the 3D Cartesian coordinates of each backbone atom (N, Cα, C, O) in ångströms. mmCIF is the PDB's canonical archive format — a tagged-loop text representation of the atomic model.

pLDDT. pLDDT is the predicted lDDT-Cα score: AlphaFold's confidence that the local environment of each residue (all inter-atomic distances within 15 Å) is correctly placed. It is a per-residue number between 0 and 100, with higher meaning more reliable.

Backbone torsions (φ/ψ). φ (phi) and ψ (psi) are the two rotatable backbone dihedrals per residue: φ is the C(i-1)–N–Cα–C torsion, ψ is the N–Cα–C–N(i+1) torsion, both in degrees on (−180°, 180°]. α-helical residues cluster near (−60°, −45°); β-strand residues near (−120°, +130°). A Ramachandran plot is simply a scatter of (φ, ψ) for every residue.

B-factor. For experimental (PDB) structures, the B-factor (temperature factor) quantifies the positional spread of each atom in the crystal — a combination of thermal vibration and static disorder — in units of Å². High B-factors mark flexible loops or poorly resolved regions; low B-factors mark the rigid, well-ordered core.

Secondary structure (3-state, P-SEA). SS3 is a coarse helix/strand/coil call (letters a/b/c) made by the P-SEA algorithm from inter-Cα distances and dihedrals. It is less detailed than DSSP but needs only Cα positions.

Predicted aligned error. Predicted aligned error is AlphaFold's pairwise confidence. Unlike pLDDT (per-residue), PAE is per-residue-pair and captures whether two parts of the structure are correctly placed relative to each other. Units are ångströms of expected positional error.

Solvent-accessible surface area. Solvent-accessible surface area (SASA) is the area in Å² traced out by the centre of a 1.4 Å probe sphere (a water molecule) rolled over the protein's van der Waals surface (Shrake–Rupley / Lee–Richards construction). Buried residues have near-zero SASA; fully exposed residues can exceed 200 Å². The total SASA scales roughly with the number of surface residues.

Secondary structure (8-state, DSSP). The SS8 string is DSSP's per-residue secondary-structure call. α-helix (H) means an i→i+4 H-bond ladder; β-strand (E) means the residue participates in a β-sheet; 3₁₀ (G) and π (I) are tighter and wider helices; T/S are turns/bends; '-' is loop.

Rendered structure images. Structure images are PyMOL renders from six orthogonal camera directions. Cartoon representation draws helices as coils and strands as arrows; sticks shows the backbone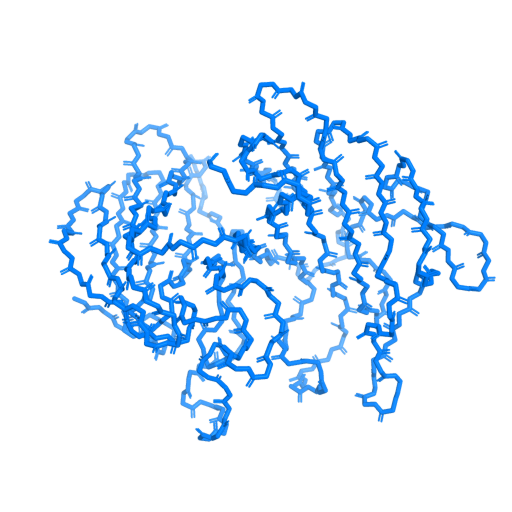 as bonds; surface shows the solvent-excluded envelope. Rainbow coloring maps sequence position to hue (blue→red, N→C); chain coloring assigns a distinct color per polypeptide.

Sequence. The amino-acid sequence is the protein's primary structure: the linear order of residues from the N-terminus to the C-terminus, written in one-letter code. Everything else here — the 3D coordinates, the secondary structure, the domain annotations — is ultimately a consequence of this string.

Contact-map, Ramachandran, and PAE plots. Three diagnostic plots accompany the record. The Cα contact map visualizes the tertiary structure as a 2D adjacency matrix (8 Å cutoff, sequence-local contacts suppressed). The Ramachandran plot shows the distribution of backbone (φ, ψ) torsions, with points in the α and β basins reflecting secondary structure content. The PAE plot shows AlphaFold's inter-residue confidence as a color matrix.